Protein AF-A0A183J708-F1 (afdb_monomer_lite)

Foldseek 3Di:
DPPDFPDWAWPLCQLVLLVLLLVLLVVLLVQLCCLQAVVDAHDPVLLVLQPAQQFESLLLNVLSVLSNVLSVVVNVCSVPQADAARDTDTVVVVVVSNVLSNCPNSLSRSNYHRSDDDHPPVVVSVVPDDPLQVVLVVLLVVLSVQLSVQRNLQRVVQADPVRHGDDSDDDQRCDDPSVFAPCQNLLSQLSNLVSSDSSRDPSRDSSVVSSVVSNVVSVVVLVVRVVVQCVVQPPNHPPNYYSHDGPPD

Sequence (249 aa):
LYTLFHFRCIFRWFTHYYILATVVTSICVVLSIECYVFEMPPPGFLREFLVRLRVSEKSALLTLMLLWLHVVRRLFESLFVSVYSDTKMNIMHYSLGLLHYLCLPCAVLVEAPGFVSNLINLDSTLKQLSFLQLLGILLFAISNISQHQSLDVLANMRRNYLGNITNYAHGIPTSGWFEVVSCPHFLFEVLIYLSLWCTIGPLARVWPSVCLFVFVNQCIAAKITHNWYQEKFGDMYPAHRRAIFPYLF

pLDDT: mean 85.7, std 14.95, range [30.12, 98.69]

Organism: NCBI:txid241478

Secondary structure (DSSP, 8-state):
--SS---EEEGGGHHHHHHHHHHHHHHHHHHHHHHHTS-PPPPHHHHTT-----S-HHHHHHHHHHHHHHHHHHHHIIIII----S-EEEHHHHHHHHHHHHHHHHHHHTTSPPS------HHHHHHT--HHHHHHHHHHHHHHHHHHHHHHHHHHTTB-TTS-B---------SGGGGTBS-HHHHHHHHHHHHHHHHH-TT-SSHHHHHHHHHHHHHHHHHHHHHHHHHHHGGGS-TT-BSSSTTT-

Radius of gyration: 20.1 Å; chains: 1; bounding box: 47×48×60 Å

InterPro domains:
  IPR001104 3-oxo-5-alpha-steroid 4-dehydrogenase, C-terminal [PF02544] (132-249)
  IPR039698 Polyprenal reductase [PTHR14624] (12-249)

Structure (mmCIF, N/CA/C/O backbone):
data_AF-A0A183J708-F1
#
_entry.id   AF-A0A183J708-F1
#
loop_
_atom_site.group_PDB
_atom_site.id
_atom_site.type_symbol
_atom_site.label_atom_id
_atom_site.label_alt_id
_atom_site.label_comp_id
_atom_site.label_asym_id
_atom_site.label_entity_id
_atom_site.label_seq_id
_atom_site.pdbx_PDB_ins_code
_atom_site.Cartn_x
_atom_site.Cartn_y
_atom_site.Cartn_z
_atom_site.occupancy
_atom_site.B_iso_or_equiv
_atom_site.auth_seq_id
_atom_site.auth_comp_id
_atom_site.auth_asym_id
_atom_site.auth_atom_id
_atom_site.pdbx_PDB_model_num
ATOM 1 N N . LEU A 1 1 ? -24.315 27.499 3.534 1.00 37.16 1 LEU A N 1
ATOM 2 C CA . LEU A 1 1 ? -23.268 26.522 3.139 1.00 37.16 1 LEU A CA 1
ATOM 3 C C . LEU A 1 1 ? -23.358 25.178 3.895 1.00 37.16 1 LEU A C 1
ATOM 5 O O . LEU A 1 1 ? -22.388 24.437 3.918 1.00 37.16 1 LEU A O 1
ATOM 9 N N . TYR A 1 2 ? -24.525 24.811 4.447 1.00 30.12 2 TYR A N 1
ATOM 10 C CA . TYR A 1 2 ? -24.716 23.618 5.297 1.00 30.12 2 TYR A CA 1
ATOM 11 C C . TYR A 1 2 ? -25.567 22.505 4.648 1.00 30.12 2 TYR A C 1
ATOM 13 O O . TYR A 1 2 ? -26.031 21.597 5.326 1.00 30.12 2 TYR A O 1
ATOM 21 N N . THR A 1 3 ? -25.767 22.542 3.327 1.00 32.88 3 THR A N 1
ATOM 22 C CA . THR A 1 3 ? -26.767 21.697 2.638 1.00 32.88 3 THR A CA 1
ATOM 23 C C . THR A 1 3 ? -26.256 21.001 1.369 1.00 32.88 3 THR A C 1
ATOM 25 O O . THR A 1 3 ? -27.050 20.627 0.517 1.00 32.88 3 THR A O 1
ATOM 28 N N . LEU A 1 4 ? -24.941 20.779 1.234 1.00 31.92 4 LEU A N 1
ATOM 29 C CA . LEU A 1 4 ? -24.355 20.093 0.062 1.00 31.92 4 LEU A CA 1
ATOM 30 C C . LEU A 1 4 ? -23.665 18.746 0.355 1.00 31.92 4 LEU A C 1
ATOM 32 O O . LEU A 1 4 ? -23.235 18.073 -0.573 1.00 31.92 4 LEU A O 1
ATOM 36 N N . PHE A 1 5 ? -23.597 18.291 1.611 1.00 36.03 5 PHE A N 1
ATOM 37 C CA . PHE A 1 5 ? -22.779 17.124 1.994 1.00 36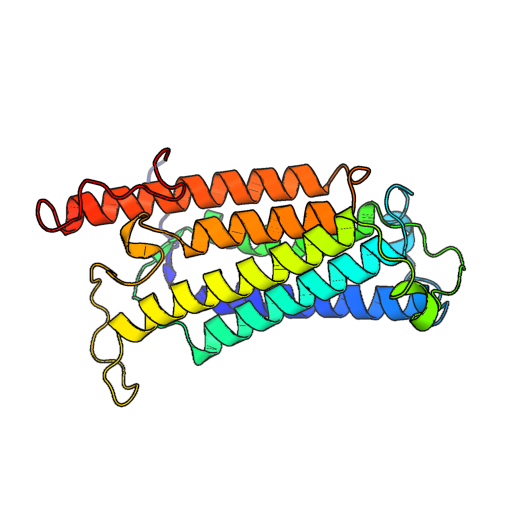.03 5 PHE A CA 1
ATOM 38 C C . PHE A 1 5 ? -23.570 15.957 2.596 1.00 36.03 5 PHE A C 1
ATOM 40 O O . PHE A 1 5 ? -23.116 15.312 3.541 1.00 36.03 5 PHE A O 1
ATOM 47 N N . HIS A 1 6 ? -24.750 15.655 2.049 1.00 33.50 6 HIS A N 1
ATOM 48 C CA . HIS A 1 6 ? -25.562 14.526 2.519 1.00 33.50 6 HIS A CA 1
ATOM 49 C C . HIS A 1 6 ? -25.608 13.316 1.574 1.00 33.50 6 HIS A C 1
ATOM 51 O O . HIS A 1 6 ? -26.496 12.480 1.700 1.00 33.50 6 HIS A O 1
ATOM 57 N N . PHE A 1 7 ? -24.610 13.141 0.701 1.00 39.62 7 PHE A N 1
ATOM 58 C CA . PHE A 1 7 ? -24.396 11.865 0.011 1.00 39.62 7 PHE A CA 1
ATOM 59 C C . PHE A 1 7 ? -23.402 11.011 0.797 1.00 39.62 7 PHE A C 1
ATOM 61 O O . PHE A 1 7 ? -22.190 11.229 0.795 1.00 39.62 7 PHE A O 1
ATOM 68 N N . ARG A 1 8 ? -23.960 10.061 1.545 1.00 38.12 8 ARG A N 1
ATOM 69 C CA . ARG A 1 8 ? -23.235 9.098 2.368 1.00 38.12 8 ARG A CA 1
ATOM 70 C C . ARG A 1 8 ? -23.286 7.728 1.684 1.00 38.12 8 ARG A C 1
ATOM 72 O O . ARG A 1 8 ? -24.367 7.150 1.591 1.00 38.12 8 ARG A O 1
ATOM 79 N N . CYS A 1 9 ? -22.146 7.204 1.240 1.00 41.50 9 CYS A N 1
ATOM 80 C CA . CYS A 1 9 ? -22.055 5.854 0.672 1.00 41.50 9 CYS A CA 1
ATOM 81 C C . CYS A 1 9 ? -21.950 4.811 1.795 1.00 41.50 9 CYS A C 1
ATOM 83 O O . CYS A 1 9 ? -21.320 5.055 2.824 1.00 41.50 9 CYS A O 1
ATOM 85 N N . ILE A 1 10 ? -22.590 3.655 1.616 1.00 44.62 10 ILE A N 1
ATOM 86 C CA . ILE A 1 10 ? -22.573 2.545 2.586 1.00 44.62 10 ILE A CA 1
ATOM 87 C C . ILE A 1 10 ? -21.180 1.883 2.571 1.00 44.62 10 ILE A C 1
ATOM 89 O O . ILE A 1 10 ? -20.528 1.844 1.533 1.00 44.62 10 ILE A O 1
ATOM 93 N N . PHE A 1 11 ? -20.710 1.319 3.686 1.00 50.16 11 PHE A N 1
ATOM 94 C CA . PHE A 1 11 ? -19.399 0.648 3.779 1.00 50.16 11 PHE A CA 1
ATOM 95 C C . PHE A 1 11 ? -19.212 -0.573 2.847 1.00 50.16 11 PHE A C 1
ATOM 97 O O . PHE A 1 11 ? -18.094 -1.036 2.653 1.00 50.16 11 PHE A O 1
ATOM 104 N N . ARG A 1 12 ? -20.278 -1.082 2.209 1.00 53.84 12 ARG A N 1
ATOM 105 C CA . ARG A 1 12 ? -20.247 -2.204 1.241 1.00 53.84 12 ARG A CA 1
ATOM 106 C C . ARG A 1 12 ? -1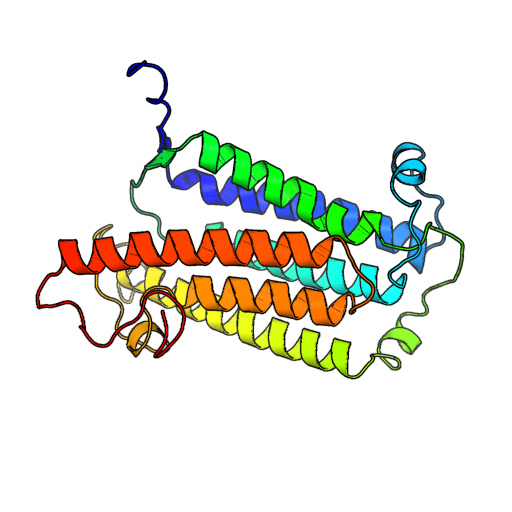9.528 -1.892 -0.085 1.00 53.84 12 ARG A C 1
ATOM 108 O O . ARG A 1 12 ? -19.504 -2.731 -0.974 1.00 53.84 12 ARG A O 1
ATOM 115 N N . TRP A 1 13 ? -18.948 -0.700 -0.223 1.00 61.28 13 TRP A N 1
ATOM 116 C CA . TRP A 1 13 ? -18.314 -0.210 -1.450 1.00 61.28 13 TRP A CA 1
ATOM 117 C C . TRP A 1 13 ? -16.781 -0.331 -1.426 1.00 61.28 13 TRP A C 1
ATOM 119 O O . TRP A 1 13 ? -16.140 -0.028 -2.428 1.00 61.28 13 TRP A O 1
ATOM 129 N N . PHE A 1 14 ? -16.179 -0.818 -0.328 1.00 72.19 14 PHE A N 1
ATOM 130 C CA . PHE A 1 14 ? -14.730 -1.072 -0.276 1.00 72.19 14 PHE A CA 1
ATOM 131 C C . PHE A 1 14 ? -14.274 -2.081 -1.334 1.00 72.19 14 PHE A C 1
ATOM 133 O O . PHE A 1 14 ? -13.210 -1.920 -1.923 1.00 72.19 14 PHE A O 1
ATOM 140 N N . THR A 1 15 ? -15.106 -3.076 -1.637 1.00 85.94 15 THR A N 1
ATOM 141 C CA . THR A 1 15 ? -14.839 -4.056 -2.693 1.00 85.94 15 THR A CA 1
ATOM 142 C C . THR A 1 15 ? -14.662 -3.392 -4.061 1.00 85.94 15 THR A C 1
ATOM 144 O O . THR A 1 15 ? -13.828 -3.839 -4.840 1.00 85.94 15 THR A O 1
ATOM 147 N N . HIS A 1 16 ? -15.363 -2.287 -4.354 1.00 90.25 16 HIS A N 1
ATOM 148 C CA . HIS A 1 16 ? -15.213 -1.585 -5.635 1.00 90.25 16 HIS A CA 1
ATOM 149 C C . HIS A 1 16 ? -13.805 -1.027 -5.832 1.00 90.25 16 HIS A C 1
ATOM 151 O O . HIS A 1 16 ? -13.284 -1.090 -6.943 1.00 90.25 16 HIS A O 1
ATOM 157 N N . TYR A 1 17 ? -13.165 -0.541 -4.763 1.00 91.38 17 TYR A N 1
ATOM 158 C CA . TYR A 1 17 ? -11.768 -0.123 -4.829 1.00 91.38 17 TYR A CA 1
ATOM 159 C C . TYR A 1 17 ? -10.866 -1.251 -5.270 1.00 91.38 17 TYR A C 1
ATOM 161 O O . TYR A 1 17 ? -10.054 -1.071 -6.169 1.00 91.38 17 TYR A O 1
ATOM 169 N N . TYR A 1 18 ? -11.023 -2.414 -4.645 1.00 93.38 18 TYR A N 1
ATOM 170 C CA . TYR A 1 18 ? -10.143 -3.542 -4.890 1.00 93.38 18 TYR A CA 1
ATOM 171 C C . TYR A 1 18 ? -10.436 -4.221 -6.226 1.00 93.38 18 TYR A C 1
ATOM 173 O O . TYR A 1 18 ? -9.499 -4.689 -6.866 1.00 93.38 18 TYR A O 1
ATOM 181 N N . ILE A 1 19 ? -11.687 -4.204 -6.703 1.00 95.19 19 ILE A N 1
ATOM 182 C CA . ILE A 1 19 ? -12.027 -4.607 -8.075 1.00 95.19 19 ILE A CA 1
ATOM 183 C C . ILE A 1 19 ? -11.316 -3.682 -9.064 1.00 95.19 19 ILE A C 1
ATOM 185 O O . ILE A 1 19 ? -10.576 -4.164 -9.919 1.00 95.19 19 ILE A O 1
ATOM 189 N N . LEU A 1 20 ? -11.487 -2.363 -8.919 1.00 95.44 20 LEU A N 1
ATOM 190 C CA . LEU A 1 20 ? -10.860 -1.381 -9.801 1.00 95.44 20 LEU A CA 1
ATOM 191 C C . LEU A 1 20 ? -9.332 -1.512 -9.783 1.00 95.44 20 LEU A C 1
ATOM 193 O O . LEU A 1 20 ? -8.715 -1.636 -10.837 1.00 95.44 20 LEU A O 1
ATOM 197 N N . ALA A 1 21 ? -8.735 -1.551 -8.592 1.00 95.75 21 ALA A N 1
ATOM 198 C CA . ALA A 1 21 ? -7.299 -1.704 -8.395 1.00 95.75 21 ALA A CA 1
ATOM 199 C C . ALA A 1 21 ? -6.768 -2.979 -9.049 1.00 95.75 21 ALA A C 1
ATOM 201 O O . ALA A 1 21 ? -5.753 -2.933 -9.742 1.00 95.75 21 ALA A O 1
ATOM 202 N N . THR A 1 22 ? -7.461 -4.104 -8.859 1.00 96.81 22 THR A N 1
ATOM 203 C CA . THR A 1 22 ? -7.067 -5.388 -9.443 1.00 96.81 22 THR A CA 1
ATOM 204 C C . THR A 1 22 ? -7.132 -5.324 -10.962 1.00 96.81 22 THR A C 1
ATOM 206 O O . THR A 1 22 ? -6.166 -5.711 -11.612 1.00 96.81 22 THR A O 1
ATOM 209 N N . VAL A 1 23 ? -8.211 -4.790 -11.542 1.00 97.19 23 VAL A N 1
ATOM 210 C CA . VAL A 1 23 ? -8.361 -4.675 -13.003 1.00 97.19 23 VAL A CA 1
ATOM 211 C C . VAL A 1 23 ? -7.274 -3.781 -13.600 1.00 97.19 23 VAL A C 1
ATOM 213 O O . VAL A 1 23 ? -6.545 -4.216 -14.489 1.00 97.19 23 VAL A O 1
ATOM 216 N N . VAL A 1 24 ? -7.114 -2.561 -13.083 1.00 95.81 24 VAL A N 1
ATOM 217 C CA . VAL A 1 24 ? -6.153 -1.579 -13.611 1.00 95.81 24 VAL A CA 1
ATOM 218 C C . VAL A 1 24 ? -4.720 -2.086 -13.453 1.00 95.81 24 VAL A C 1
ATOM 220 O O . VAL A 1 24 ? -3.942 -2.041 -14.402 1.00 95.81 24 VAL A O 1
ATOM 223 N N . THR A 1 25 ? -4.377 -2.645 -12.289 1.00 96.12 25 THR A N 1
ATOM 224 C CA . THR A 1 25 ? -3.031 -3.188 -12.059 1.00 96.12 25 THR A CA 1
ATOM 225 C C . THR A 1 25 ? -2.770 -4.423 -12.922 1.00 96.12 25 THR A C 1
ATOM 227 O O . THR A 1 25 ? -1.664 -4.563 -13.431 1.00 96.12 25 THR A O 1
ATOM 230 N N . SER A 1 26 ? -3.773 -5.282 -13.158 1.00 96.56 26 SER A N 1
ATOM 231 C CA . SER A 1 26 ? -3.636 -6.432 -14.071 1.00 96.56 26 SER A CA 1
ATOM 232 C C . SER A 1 26 ? -3.332 -5.979 -15.496 1.00 96.56 26 SER A C 1
ATOM 234 O O . SER A 1 26 ? -2.423 -6.518 -16.119 1.00 96.56 26 SER A O 1
ATOM 236 N N . ILE A 1 27 ? -4.042 -4.959 -15.993 1.00 94.00 27 ILE A N 1
ATOM 237 C CA . ILE A 1 27 ? -3.785 -4.374 -17.317 1.00 94.00 27 ILE A CA 1
ATOM 238 C C . ILE A 1 27 ? -2.343 -3.856 -17.392 1.00 94.00 27 ILE A C 1
ATOM 240 O O . ILE A 1 27 ? -1.620 -4.196 -18.324 1.00 94.00 27 ILE A O 1
ATOM 244 N N . CYS A 1 28 ? -1.892 -3.090 -16.395 1.00 92.50 28 CYS A N 1
ATOM 245 C CA . CYS A 1 28 ? -0.519 -2.582 -16.352 1.00 92.50 28 CYS A CA 1
ATOM 246 C C . CYS A 1 28 ? 0.532 -3.701 -16.304 1.00 92.50 28 CYS A C 1
ATOM 248 O O . CYS A 1 28 ? 1.532 -3.608 -17.008 1.00 92.50 28 CYS A O 1
ATOM 250 N N . VAL A 1 29 ? 0.304 -4.762 -15.523 1.00 93.56 29 VAL A N 1
ATOM 251 C CA . VAL A 1 29 ? 1.199 -5.929 -15.463 1.00 93.56 29 VAL A CA 1
ATOM 252 C C . VAL A 1 29 ? 1.281 -6.631 -16.816 1.00 93.56 29 VAL A C 1
ATOM 254 O O . VAL A 1 29 ? 2.386 -6.887 -17.286 1.00 93.56 29 VAL A O 1
ATOM 257 N N . VAL A 1 30 ? 0.141 -6.911 -17.458 1.00 92.56 30 VAL A N 1
ATOM 258 C CA . VAL A 1 30 ? 0.101 -7.567 -18.776 1.00 92.56 30 VAL A CA 1
ATOM 259 C C . VAL A 1 30 ? 0.861 -6.736 -19.805 1.00 92.56 30 VAL A C 1
ATOM 261 O O . VAL A 1 30 ? 1.755 -7.261 -20.459 1.00 92.56 30 VAL A O 1
ATOM 264 N N . LEU A 1 31 ? 0.598 -5.429 -19.870 1.00 89.00 31 LEU A N 1
ATOM 265 C CA . LEU A 1 31 ? 1.301 -4.522 -20.779 1.00 89.00 31 LEU A CA 1
ATOM 266 C C . LEU A 1 31 ? 2.811 -4.476 -20.505 1.00 89.00 31 LEU A C 1
ATOM 268 O O . LEU A 1 31 ? 3.611 -4.486 -21.439 1.00 89.00 31 LEU A O 1
ATOM 272 N N . SER A 1 32 ? 3.227 -4.449 -19.235 1.00 87.81 32 SER A N 1
ATOM 273 C CA . SER A 1 32 ? 4.647 -4.499 -18.876 1.00 87.81 32 SER A CA 1
ATOM 274 C C . SER A 1 32 ? 5.302 -5.821 -19.269 1.00 87.81 32 SER A C 1
ATOM 276 O O . SER A 1 32 ? 6.446 -5.809 -19.709 1.00 87.81 32 SER A O 1
ATOM 278 N N . ILE A 1 33 ? 4.604 -6.951 -19.146 1.00 88.12 33 ILE A N 1
ATOM 279 C CA . ILE A 1 33 ? 5.112 -8.253 -19.597 1.00 88.12 33 ILE A CA 1
ATOM 280 C C . ILE A 1 33 ? 5.228 -8.272 -21.126 1.00 88.12 33 ILE A C 1
ATOM 282 O O . ILE A 1 33 ? 6.284 -8.620 -21.648 1.00 88.12 33 ILE A O 1
ATOM 286 N N . GLU A 1 34 ? 4.185 -7.853 -21.844 1.00 86.75 34 GLU A N 1
ATOM 287 C CA . GLU A 1 34 ? 4.191 -7.763 -23.310 1.00 86.75 34 GLU A CA 1
ATOM 288 C C . GLU A 1 34 ? 5.373 -6.942 -23.822 1.00 86.75 34 GLU A C 1
ATOM 290 O O . GLU A 1 34 ? 6.080 -7.368 -24.733 1.00 86.75 34 GLU A O 1
ATOM 295 N N . CYS A 1 35 ? 5.649 -5.803 -23.198 1.00 81.81 35 CYS A N 1
ATOM 296 C CA . CYS A 1 35 ? 6.697 -4.925 -23.689 1.00 81.81 35 CYS A CA 1
ATOM 297 C C . CYS A 1 35 ? 8.106 -5.299 -23.192 1.00 81.81 35 CYS A C 1
ATOM 299 O O . CYS A 1 35 ? 9.063 -5.189 -23.954 1.00 81.81 35 CYS A O 1
ATOM 301 N N . TYR A 1 36 ? 8.270 -5.723 -21.932 1.00 82.06 36 TYR A N 1
ATOM 302 C CA . TYR A 1 36 ? 9.597 -6.007 -21.358 1.00 82.06 36 TYR A CA 1
ATOM 303 C C . TYR A 1 36 ? 10.069 -7.455 -21.552 1.00 82.06 36 TYR A C 1
ATOM 305 O O . TYR A 1 36 ? 11.271 -7.720 -21.493 1.00 82.06 36 TYR A O 1
ATOM 313 N N . VAL A 1 37 ? 9.140 -8.394 -21.749 1.00 83.00 37 VAL A N 1
ATOM 314 C CA . VAL A 1 37 ? 9.443 -9.826 -21.923 1.00 83.00 37 VAL A CA 1
ATOM 315 C C . VAL A 1 37 ? 9.229 -10.264 -23.369 1.00 83.00 37 VAL A C 1
ATOM 317 O O . VAL A 1 37 ? 10.060 -10.996 -23.894 1.00 83.00 37 VAL A O 1
ATOM 320 N N . PHE A 1 38 ? 8.151 -9.811 -24.019 1.00 82.25 38 PHE A N 1
ATOM 321 C CA . PHE A 1 38 ? 7.814 -10.205 -25.396 1.00 82.25 38 PHE A CA 1
ATOM 322 C C . PHE A 1 38 ? 8.195 -9.167 -26.467 1.00 82.25 38 PHE A C 1
ATOM 324 O O . PHE A 1 38 ? 7.913 -9.390 -27.640 1.00 82.25 38 PHE A O 1
ATOM 331 N N . GLU A 1 39 ? 8.834 -8.054 -26.085 1.00 78.56 39 GLU A N 1
ATOM 332 C CA . GLU A 1 39 ? 9.292 -6.978 -26.989 1.00 78.56 39 GLU A CA 1
ATOM 333 C C . GLU A 1 39 ? 8.187 -6.368 -27.870 1.00 78.56 39 GLU A C 1
ATOM 335 O O . GLU A 1 39 ? 8.445 -5.809 -28.940 1.00 78.56 39 GLU A O 1
ATOM 340 N N . MET A 1 40 ? 6.935 -6.437 -27.415 1.00 79.31 40 MET A N 1
ATOM 341 C CA . MET A 1 40 ? 5.820 -5.825 -28.125 1.00 79.31 40 MET A CA 1
ATOM 342 C C . MET A 1 40 ? 5.892 -4.297 -28.007 1.00 79.31 40 MET A C 1
ATOM 344 O O . MET A 1 40 ? 6.192 -3.766 -26.933 1.00 79.31 40 MET A O 1
ATOM 348 N N . PRO A 1 41 ? 5.602 -3.551 -29.088 1.00 75.38 41 PRO A N 1
ATOM 349 C CA . PRO A 1 41 ? 5.555 -2.104 -29.010 1.00 75.38 41 PRO A CA 1
ATOM 350 C C . PRO A 1 41 ? 4.386 -1.670 -28.115 1.00 75.38 41 PRO A C 1
ATOM 352 O O . PRO A 1 41 ? 3.286 -2.218 -28.227 1.00 75.38 41 PRO A O 1
ATOM 355 N N . PRO A 1 42 ? 4.571 -0.644 -27.271 1.00 75.12 42 PRO A N 1
ATOM 356 C CA . PRO A 1 42 ? 3.483 -0.142 -26.455 1.00 75.12 42 PRO A CA 1
ATOM 357 C C . PRO A 1 42 ? 2.359 0.454 -27.299 1.00 75.12 42 PRO A C 1
ATOM 359 O O . PRO A 1 42 ? 2.629 1.096 -28.322 1.00 75.12 42 PRO A O 1
ATOM 362 N N . PRO A 1 43 ? 1.109 0.374 -26.815 1.00 79.44 43 PRO A N 1
ATOM 363 C CA . PRO A 1 43 ? 0.022 1.202 -27.311 1.00 79.44 43 PRO A CA 1
ATOM 364 C C . PRO A 1 43 ? 0.435 2.678 -27.407 1.00 79.44 43 PRO A C 1
ATOM 366 O O . PRO A 1 43 ? 1.046 3.220 -26.484 1.00 79.44 43 PRO A O 1
ATOM 369 N N . GLY A 1 44 ? 0.071 3.348 -28.506 1.00 74.12 44 GLY A N 1
ATOM 370 C CA . GLY A 1 44 ? 0.519 4.718 -28.796 1.00 74.12 44 GLY A CA 1
ATOM 371 C C . GLY A 1 44 ? 0.241 5.719 -27.670 1.00 74.12 44 GLY A C 1
ATOM 372 O O . GLY A 1 44 ? 1.093 6.552 -27.376 1.00 74.12 44 GLY A O 1
ATOM 373 N N . PHE A 1 45 ? -0.887 5.569 -26.967 1.00 73.00 45 PHE A N 1
ATOM 374 C CA . PHE A 1 45 ? -1.245 6.424 -25.833 1.00 73.00 45 PHE A CA 1
ATOM 375 C C . PHE A 1 45 ? -0.286 6.298 -24.639 1.00 73.00 45 PHE A C 1
ATOM 377 O O . PHE A 1 45 ? -0.154 7.247 -23.880 1.00 73.00 45 PHE A O 1
ATOM 384 N N . LEU A 1 46 ? 0.401 5.161 -24.461 1.00 68.31 46 LEU A N 1
ATOM 385 C CA . LEU A 1 46 ? 1.349 4.945 -23.358 1.00 68.31 46 LEU A CA 1
ATOM 386 C C . LEU A 1 46 ? 2.733 5.507 -23.652 1.00 68.31 46 LEU A C 1
ATOM 388 O O . LEU A 1 46 ? 3.466 5.831 -22.720 1.00 68.31 46 LEU A O 1
ATOM 392 N N . ARG A 1 47 ? 3.093 5.661 -24.930 1.00 67.00 47 ARG A N 1
ATOM 393 C CA . ARG A 1 47 ? 4.408 6.177 -25.330 1.00 67.00 47 ARG A CA 1
ATOM 394 C C . ARG A 1 47 ? 4.659 7.587 -24.776 1.00 67.00 47 ARG A C 1
ATOM 396 O O . ARG A 1 47 ? 5.792 7.902 -24.430 1.00 67.00 47 ARG A O 1
ATOM 403 N N . GLU A 1 48 ? 3.610 8.394 -24.627 1.00 64.81 48 GLU A N 1
ATOM 404 C CA . GLU A 1 48 ? 3.686 9.746 -24.054 1.00 64.81 48 GLU A CA 1
ATOM 405 C C . GLU A 1 48 ? 3.862 9.764 -22.527 1.00 64.81 48 GLU A C 1
ATOM 407 O O . GLU A 1 48 ? 4.392 10.730 -21.980 1.00 64.81 48 GLU A O 1
ATOM 412 N N . PHE A 1 49 ? 3.472 8.697 -21.821 1.00 62.28 49 PHE A N 1
ATOM 413 C CA . PHE A 1 49 ? 3.621 8.604 -20.363 1.00 62.28 49 PHE A CA 1
ATOM 414 C C . PHE A 1 49 ? 5.008 8.105 -19.928 1.00 62.28 49 PHE A C 1
ATOM 416 O O . PHE A 1 49 ? 5.405 8.320 -18.784 1.00 62.28 49 PHE A O 1
ATOM 423 N N . LEU A 1 50 ? 5.772 7.480 -20.827 1.00 63.28 50 LEU A N 1
ATOM 424 C CA . LEU A 1 50 ? 7.001 6.733 -20.514 1.00 63.28 50 LEU A CA 1
ATOM 425 C C . LEU A 1 50 ? 8.277 7.508 -20.847 1.00 63.28 50 LEU A C 1
ATOM 427 O O . LEU A 1 50 ? 9.206 7.011 -21.483 1.00 63.28 50 LEU A O 1
ATOM 431 N N . VAL A 1 51 ? 8.301 8.773 -20.445 1.00 58.50 51 VAL A N 1
ATOM 432 C CA . VAL A 1 51 ? 9.332 9.729 -20.874 1.00 58.50 51 VAL A CA 1
ATOM 433 C C . VAL A 1 51 ? 10.514 9.778 -19.896 1.00 58.50 51 VAL A C 1
ATOM 435 O O . VAL A 1 51 ? 11.562 10.342 -20.210 1.00 58.50 51 VAL A O 1
ATOM 438 N N . ARG A 1 52 ? 10.391 9.197 -18.693 1.00 66.31 52 ARG A N 1
ATOM 439 C CA . ARG A 1 52 ? 11.375 9.380 -17.613 1.00 66.31 52 ARG A CA 1
ATOM 440 C C . ARG A 1 52 ? 12.076 8.075 -17.250 1.00 66.31 52 ARG A C 1
ATOM 442 O O . ARG A 1 52 ? 11.576 7.300 -16.453 1.00 66.31 52 ARG A O 1
ATOM 449 N N . LEU A 1 53 ? 13.296 7.906 -17.755 1.00 71.38 53 LEU A N 1
ATOM 450 C CA . LEU A 1 53 ? 14.190 6.796 -17.411 1.00 71.38 53 LEU A CA 1
ATOM 451 C C . LEU A 1 53 ? 14.783 6.996 -16.000 1.00 71.38 53 LEU A C 1
ATOM 453 O O . LEU A 1 53 ? 15.857 7.585 -15.855 1.00 71.38 53 LEU A O 1
ATOM 457 N N . ARG A 1 54 ? 14.080 6.582 -14.939 1.00 81.06 54 ARG A N 1
ATOM 458 C CA . ARG A 1 54 ? 14.596 6.681 -13.551 1.00 81.06 54 ARG A CA 1
ATOM 459 C C . ARG A 1 54 ? 14.700 5.339 -12.848 1.00 81.06 54 ARG A C 1
ATOM 461 O O . ARG A 1 54 ? 15.590 5.152 -12.022 1.00 81.06 54 ARG A O 1
ATOM 468 N N . VAL A 1 55 ? 13.788 4.435 -13.163 1.00 85.69 55 VAL A N 1
ATOM 469 C CA . VAL A 1 55 ? 13.700 3.085 -12.607 1.00 85.69 55 VAL A CA 1
ATOM 470 C C . VAL A 1 55 ? 14.110 2.098 -13.699 1.00 85.69 55 VAL A C 1
ATOM 472 O O . VAL A 1 55 ? 13.955 2.404 -14.873 1.00 85.69 55 VAL A O 1
ATOM 475 N N . SER A 1 56 ? 14.660 0.934 -13.347 1.00 87.50 56 SER A N 1
ATOM 476 C CA . SER A 1 56 ? 14.939 -0.127 -14.327 1.00 87.50 56 SER A CA 1
ATOM 477 C C . SER A 1 56 ? 13.672 -0.911 -14.683 1.00 87.50 56 SER A C 1
ATOM 479 O O . SER A 1 56 ? 12.744 -1.007 -13.875 1.00 87.50 56 SER A O 1
ATOM 481 N N . GLU A 1 57 ? 13.643 -1.535 -15.860 1.00 84.88 57 GLU A N 1
ATOM 482 C CA . GLU A 1 57 ? 12.516 -2.352 -16.333 1.00 84.88 57 GLU A CA 1
ATOM 483 C C . GLU A 1 57 ? 12.220 -3.487 -15.338 1.00 84.88 57 GLU A C 1
ATOM 485 O O . GLU A 1 57 ? 11.073 -3.728 -14.962 1.00 84.88 57 GLU A O 1
ATOM 490 N N . LYS A 1 58 ? 13.284 -4.128 -14.829 1.00 87.31 58 LYS A N 1
ATOM 491 C CA . LYS A 1 58 ? 13.217 -5.201 -13.824 1.00 87.31 58 LYS A CA 1
ATOM 492 C C . LYS A 1 58 ? 12.583 -4.725 -12.514 1.00 87.31 58 LYS A C 1
ATOM 494 O O . LYS A 1 58 ? 11.713 -5.408 -11.978 1.00 87.31 58 LYS A O 1
ATOM 499 N N . SER A 1 59 ? 13.000 -3.565 -11.999 1.00 90.81 59 SER A N 1
ATOM 500 C CA . SER A 1 59 ? 12.448 -3.005 -10.758 1.00 90.81 59 SER A CA 1
ATOM 501 C C . SER A 1 59 ? 10.990 -2.585 -10.922 1.00 90.81 59 SER A C 1
ATOM 503 O O . SER A 1 59 ? 10.184 -2.829 -10.022 1.00 90.81 59 SER A O 1
ATOM 505 N N . ALA A 1 60 ? 10.637 -1.989 -12.065 1.00 91.31 60 ALA A N 1
ATOM 506 C CA . ALA A 1 60 ? 9.266 -1.594 -12.373 1.00 91.31 60 ALA A CA 1
ATOM 507 C C . ALA A 1 60 ? 8.343 -2.819 -12.462 1.00 91.31 60 ALA A C 1
ATOM 509 O O . ALA A 1 60 ? 7.325 -2.865 -11.768 1.00 91.31 60 ALA A O 1
ATOM 510 N N . LEU A 1 61 ? 8.734 -3.844 -13.231 1.00 91.62 61 LEU A N 1
ATOM 511 C CA . LEU A 1 61 ? 7.966 -5.083 -13.369 1.00 91.62 61 LEU A CA 1
ATOM 512 C C . LEU A 1 61 ? 7.807 -5.805 -12.024 1.00 91.62 61 LEU A C 1
ATOM 514 O O . LEU A 1 61 ? 6.694 -6.172 -11.657 1.00 91.62 61 LEU A O 1
ATOM 518 N N . LEU A 1 62 ? 8.888 -5.959 -11.254 1.00 93.12 62 LEU A N 1
ATOM 519 C CA . LEU A 1 62 ? 8.834 -6.582 -9.928 1.00 93.12 62 LEU A CA 1
ATOM 520 C C . LEU A 1 62 ? 7.894 -5.822 -8.981 1.00 93.12 62 LEU A C 1
ATOM 522 O O . LEU A 1 62 ? 7.068 -6.436 -8.309 1.00 93.12 62 LEU A O 1
ATOM 526 N N . THR A 1 63 ? 7.979 -4.490 -8.953 1.00 95.38 63 THR A N 1
ATOM 527 C CA . THR A 1 63 ? 7.111 -3.651 -8.111 1.00 95.38 63 THR A CA 1
ATOM 528 C C . THR A 1 63 ? 5.645 -3.770 -8.531 1.00 95.38 63 THR A C 1
ATOM 530 O O . THR A 1 63 ? 4.784 -3.904 -7.664 1.00 95.38 63 THR A O 1
ATOM 533 N N . LEU A 1 64 ? 5.348 -3.785 -9.837 1.00 95.38 64 LEU A N 1
ATOM 534 C CA . LEU A 1 64 ? 3.990 -3.997 -10.351 1.00 95.38 64 LEU A CA 1
ATOM 535 C C . LEU A 1 64 ? 3.442 -5.380 -9.990 1.00 95.38 64 LEU A C 1
ATOM 537 O O . LEU A 1 64 ? 2.284 -5.480 -9.595 1.00 95.38 64 LEU A O 1
ATOM 541 N N . MET A 1 65 ? 4.265 -6.428 -10.061 1.00 96.19 65 MET A N 1
ATOM 542 C CA . MET A 1 65 ? 3.872 -7.781 -9.654 1.00 96.19 65 MET A CA 1
ATOM 543 C C . MET A 1 65 ? 3.558 -7.855 -8.154 1.00 96.19 65 MET A C 1
ATOM 545 O O . MET A 1 65 ? 2.535 -8.420 -7.768 1.00 96.19 65 MET A O 1
ATOM 549 N N . LEU A 1 66 ? 4.391 -7.251 -7.298 1.00 97.94 66 LEU A N 1
ATOM 550 C CA . LEU A 1 66 ? 4.115 -7.174 -5.859 1.00 97.94 66 LEU A CA 1
ATOM 551 C C . LEU A 1 66 ? 2.854 -6.346 -5.575 1.00 97.94 66 LEU A C 1
ATOM 553 O O . LEU A 1 66 ? 2.003 -6.769 -4.793 1.00 97.94 66 LEU A O 1
ATOM 557 N N . LEU A 1 67 ? 2.685 -5.202 -6.241 1.00 97.81 67 LEU A N 1
ATOM 558 C CA . LEU A 1 67 ? 1.478 -4.384 -6.123 1.00 97.81 67 LEU A CA 1
ATOM 559 C C . LEU A 1 67 ? 0.229 -5.172 -6.539 1.00 97.81 67 LEU A C 1
ATOM 561 O O . LEU A 1 67 ? -0.776 -5.132 -5.831 1.00 97.81 67 LEU A O 1
ATOM 565 N N . TRP A 1 68 ? 0.306 -5.929 -7.635 1.00 98.06 68 TRP A N 1
ATOM 566 C CA . TRP A 1 68 ? -0.769 -6.798 -8.107 1.00 98.06 68 TRP A CA 1
ATOM 567 C C . TRP A 1 68 ? -1.140 -7.862 -7.069 1.00 98.06 68 TRP A C 1
ATOM 569 O O . TRP A 1 68 ? -2.310 -7.986 -6.707 1.00 98.06 68 TRP A O 1
ATOM 579 N N . LEU A 1 69 ? -0.150 -8.563 -6.507 1.00 98.25 69 LEU A N 1
ATOM 580 C CA . LEU A 1 69 ? -0.371 -9.536 -5.432 1.00 98.25 69 LEU A CA 1
ATOM 581 C C . LEU A 1 69 ? -1.038 -8.897 -4.208 1.00 98.25 69 LEU A C 1
ATOM 583 O O . LEU A 1 69 ? -1.969 -9.470 -3.636 1.00 98.25 69 LEU A O 1
ATOM 587 N N . HIS A 1 70 ? -0.598 -7.697 -3.822 1.00 98.06 70 HIS A N 1
ATOM 588 C CA . HIS A 1 70 ? -1.209 -6.958 -2.724 1.00 98.06 70 HIS A CA 1
ATOM 589 C C . HIS A 1 70 ? -2.687 -6.651 -3.004 1.00 98.06 70 HIS A C 1
ATOM 591 O O . HIS A 1 70 ? -3.536 -6.975 -2.170 1.00 98.06 70 HIS A O 1
ATOM 597 N N . VAL A 1 71 ? -3.024 -6.073 -4.164 1.00 97.50 71 VAL A N 1
ATOM 598 C CA . VAL A 1 71 ? -4.415 -5.683 -4.466 1.00 97.50 71 VAL A CA 1
ATOM 599 C C . VAL A 1 71 ? -5.335 -6.889 -4.666 1.00 97.50 71 VAL A C 1
ATOM 601 O O . VAL A 1 71 ? -6.478 -6.841 -4.211 1.00 97.50 71 VAL A O 1
ATOM 604 N N . VAL A 1 72 ? -4.838 -7.993 -5.238 1.00 97.56 72 VAL A N 1
ATOM 605 C CA . VAL A 1 72 ? -5.587 -9.257 -5.356 1.00 97.56 72 VAL A CA 1
ATOM 606 C C . VAL A 1 72 ? -5.893 -9.834 -3.974 1.00 97.56 72 VAL A C 1
ATOM 608 O O . VAL A 1 72 ? -7.037 -10.208 -3.705 1.00 97.56 72 VAL A O 1
ATOM 611 N N . ARG A 1 73 ? -4.914 -9.852 -3.058 1.00 97.00 73 ARG A N 1
ATOM 612 C CA . ARG A 1 73 ? -5.150 -10.272 -1.667 1.00 97.00 73 ARG A CA 1
ATOM 613 C C . ARG A 1 73 ? -6.183 -9.371 -0.990 1.00 97.00 73 ARG A C 1
ATOM 615 O O . ARG A 1 73 ? -7.106 -9.883 -0.363 1.00 97.00 73 ARG A O 1
ATOM 622 N N . ARG A 1 74 ? -6.075 -8.045 -1.135 1.00 95.50 74 ARG A N 1
ATOM 623 C CA . ARG A 1 74 ? -7.056 -7.104 -0.563 1.00 95.50 74 ARG A CA 1
ATOM 624 C C . ARG A 1 74 ? -8.460 -7.325 -1.136 1.00 95.50 74 ARG A C 1
ATOM 626 O O . ARG A 1 74 ? -9.434 -7.255 -0.387 1.00 95.50 74 ARG A O 1
ATOM 633 N N . LEU A 1 75 ? -8.577 -7.645 -2.429 1.00 95.56 75 LEU A N 1
ATOM 634 C CA . LEU A 1 75 ? -9.849 -8.015 -3.051 1.00 95.56 75 LEU A CA 1
ATOM 635 C C . LEU A 1 75 ? -10.419 -9.287 -2.418 1.00 95.56 75 LEU A C 1
ATOM 637 O O . LEU A 1 75 ? -11.567 -9.271 -1.971 1.00 95.56 75 LEU A O 1
ATOM 641 N N . PHE A 1 76 ? -9.612 -10.344 -2.309 1.00 95.69 76 PHE A N 1
ATOM 642 C CA . PHE A 1 76 ? -9.997 -11.588 -1.640 1.00 95.69 76 PHE A CA 1
ATOM 643 C C . PHE A 1 76 ? -10.481 -11.334 -0.203 1.00 95.69 76 PHE A C 1
ATOM 645 O O . PHE A 1 76 ? -11.583 -11.739 0.170 1.00 95.69 76 PHE A O 1
ATOM 652 N N . GLU A 1 77 ? -9.714 -10.588 0.589 1.00 93.94 77 GLU A N 1
ATOM 653 C CA . GLU A 1 77 ? -10.081 -10.234 1.963 1.00 93.94 77 GLU A CA 1
ATOM 654 C C . GLU A 1 77 ? -11.382 -9.430 2.028 1.00 93.94 77 GLU A C 1
ATOM 656 O O . GLU A 1 77 ? -12.172 -9.612 2.952 1.00 93.94 77 GLU A O 1
ATOM 661 N N . SER A 1 78 ? -11.633 -8.544 1.063 1.00 92.31 78 SER A N 1
ATOM 662 C CA . SER A 1 78 ? -12.871 -7.757 1.020 1.00 92.31 78 SER A CA 1
ATOM 663 C C . SER A 1 78 ? -14.106 -8.588 0.666 1.00 92.31 78 SER A C 1
ATOM 665 O O . SER A 1 78 ? -15.208 -8.235 1.080 1.00 92.31 78 SER A O 1
ATOM 667 N N . LEU A 1 79 ? -13.928 -9.677 -0.089 1.00 90.75 79 LEU A N 1
ATOM 668 C CA . LEU A 1 79 ? -15.009 -10.558 -0.533 1.00 90.75 79 LEU A CA 1
ATOM 669 C C . LEU A 1 79 ? -15.332 -11.651 0.491 1.00 90.75 79 LEU A C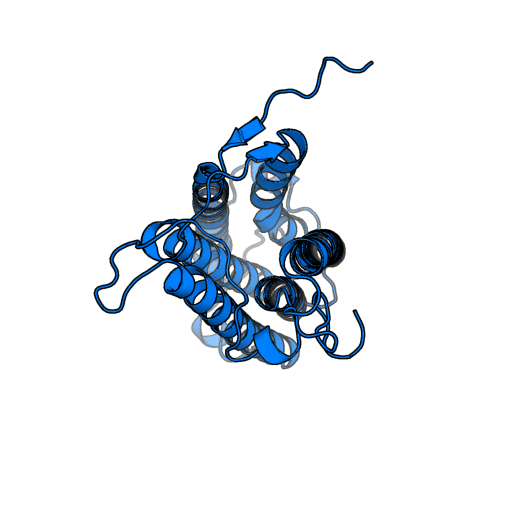 1
ATOM 671 O O . LEU A 1 79 ? -16.503 -11.960 0.695 1.00 90.75 79 LEU A O 1
ATOM 675 N N . PHE A 1 80 ? -14.311 -12.237 1.125 1.00 90.19 80 PHE A N 1
ATOM 676 C CA . PHE A 1 80 ? -14.473 -13.484 1.887 1.00 90.19 80 PHE A CA 1
ATOM 677 C C . PHE A 1 80 ? -14.154 -13.359 3.382 1.00 90.19 80 PHE A C 1
ATOM 679 O O . PHE A 1 80 ? -14.700 -14.100 4.207 1.00 90.19 80 PHE A O 1
ATOM 686 N N . VAL A 1 81 ? -13.291 -12.417 3.762 1.00 90.00 81 VAL A N 1
ATOM 687 C CA . VAL A 1 81 ? -12.827 -12.274 5.152 1.00 90.00 81 VAL A CA 1
ATOM 688 C C . VAL A 1 81 ? -13.598 -11.175 5.873 1.00 90.00 81 VAL A C 1
ATOM 690 O O . VAL A 1 81 ? -14.162 -11.391 6.942 1.00 90.00 81 VAL A O 1
ATOM 693 N N . SER A 1 82 ? -13.645 -9.989 5.281 1.00 87.50 82 SER A N 1
ATOM 694 C CA . SER A 1 82 ? -14.089 -8.774 5.951 1.00 87.50 82 SER A CA 1
ATOM 695 C C . SER A 1 82 ? -15.585 -8.812 6.250 1.00 87.50 82 SER A C 1
ATOM 697 O O . SER A 1 82 ? -16.413 -8.994 5.362 1.00 87.50 82 SER A O 1
ATOM 699 N N . VAL A 1 83 ? -15.944 -8.573 7.510 1.00 84.88 83 VAL A N 1
ATOM 700 C CA . VAL A 1 83 ? -17.333 -8.350 7.925 1.00 84.88 83 VAL A CA 1
ATOM 701 C C . VAL A 1 83 ? -17.478 -6.865 8.211 1.00 84.88 83 VAL A C 1
ATOM 703 O O . VAL A 1 83 ? -16.895 -6.372 9.172 1.00 84.88 83 VAL A O 1
ATOM 706 N N . TYR A 1 84 ? -18.226 -6.136 7.384 1.00 79.69 84 TYR A N 1
ATOM 707 C CA . TYR A 1 84 ? -18.389 -4.684 7.506 1.00 79.69 84 TYR A CA 1
ATOM 708 C C . TYR A 1 84 ? -19.624 -4.309 8.338 1.00 79.69 84 TYR A C 1
ATOM 710 O O . TYR A 1 84 ? -20.615 -5.030 8.343 1.00 79.69 84 TYR A O 1
ATOM 718 N N . SER A 1 85 ? -19.561 -3.179 9.047 1.00 73.69 85 SER A N 1
ATOM 719 C CA . SER A 1 85 ? -20.713 -2.592 9.749 1.00 73.69 85 SER A CA 1
ATOM 720 C C . SER A 1 85 ? -21.406 -1.556 8.859 1.00 73.69 85 SER A C 1
ATOM 722 O O . SER A 1 85 ? -20.820 -1.098 7.878 1.00 73.69 85 SER A O 1
ATOM 724 N N . ASP A 1 86 ? -22.610 -1.112 9.234 1.00 67.88 86 ASP A N 1
ATOM 725 C CA . ASP A 1 86 ? -23.403 -0.098 8.507 1.00 67.88 86 ASP A CA 1
ATOM 726 C C . ASP A 1 86 ? -22.849 1.342 8.595 1.00 67.88 86 ASP A C 1
ATOM 728 O O . ASP A 1 86 ? -23.573 2.342 8.524 1.00 67.88 86 ASP A O 1
ATOM 732 N N . THR A 1 87 ? -21.532 1.478 8.732 1.00 68.81 87 THR A N 1
ATOM 733 C CA . THR A 1 87 ? -20.849 2.767 8.752 1.00 68.81 87 THR A CA 1
ATOM 734 C C . THR A 1 87 ? -20.932 3.419 7.371 1.00 68.81 87 THR A C 1
ATOM 736 O O . THR A 1 87 ? -20.845 2.770 6.330 1.00 68.81 87 THR A O 1
ATOM 739 N N . LYS A 1 88 ? -21.111 4.737 7.339 1.00 73.06 88 LYS A N 1
ATOM 740 C CA . LYS A 1 88 ? -21.216 5.500 6.095 1.00 73.06 88 LYS A CA 1
ATOM 741 C C . LYS A 1 88 ? -19.943 6.302 5.848 1.00 73.06 88 LYS A C 1
ATOM 743 O O . LYS A 1 88 ? -19.461 6.959 6.767 1.00 73.06 88 LYS A O 1
ATOM 748 N N . MET A 1 89 ? -19.444 6.294 4.614 1.00 73.62 89 MET A N 1
ATOM 749 C CA . MET A 1 89 ? -18.271 7.069 4.201 1.00 73.62 89 MET A CA 1
ATOM 750 C C . MET A 1 89 ? -18.676 8.294 3.375 1.00 73.62 89 MET A C 1
ATOM 752 O O . MET A 1 89 ? -19.662 8.275 2.634 1.00 73.62 89 MET A O 1
ATOM 756 N N . ASN A 1 90 ? -17.915 9.378 3.525 1.00 83.25 90 ASN A N 1
ATOM 757 C CA . ASN A 1 90 ? -18.096 10.606 2.757 1.00 83.25 90 ASN A CA 1
ATOM 758 C C . ASN A 1 90 ? -17.737 10.374 1.277 1.00 83.25 90 ASN A C 1
ATOM 760 O O . ASN A 1 90 ? -16.717 9.751 0.986 1.00 83.25 90 ASN A O 1
ATOM 764 N N . ILE A 1 91 ? -18.532 10.913 0.348 1.00 83.00 91 ILE A N 1
ATOM 765 C CA . ILE A 1 91 ? -18.310 10.736 -1.093 1.00 83.00 91 ILE A CA 1
ATOM 766 C C . ILE A 1 91 ? -16.974 11.302 -1.599 1.00 83.00 91 ILE A C 1
ATOM 768 O O . ILE A 1 91 ? -16.375 10.723 -2.496 1.00 83.00 91 ILE A O 1
ATOM 772 N N . MET A 1 92 ? -16.451 12.373 -0.998 1.00 83.38 92 MET A N 1
ATOM 773 C CA . MET A 1 92 ? -15.137 12.920 -1.360 1.00 83.38 92 MET A CA 1
ATOM 774 C C . MET A 1 92 ? -14.013 11.956 -0.990 1.00 83.38 92 MET A C 1
ATOM 776 O O . MET A 1 92 ? -13.109 11.720 -1.786 1.00 83.38 92 MET A O 1
ATOM 780 N N . HIS A 1 93 ? -14.098 11.353 0.200 1.00 84.44 93 HIS A N 1
ATOM 781 C CA . HIS A 1 93 ? -13.174 10.285 0.592 1.00 84.44 93 HIS A CA 1
ATOM 782 C C . HIS A 1 93 ? -13.363 9.072 -0.317 1.00 84.44 93 HIS A C 1
ATOM 784 O O . HIS A 1 93 ? -12.388 8.412 -0.673 1.00 84.44 93 HIS A O 1
ATOM 790 N N . TYR A 1 94 ? -14.608 8.825 -0.746 1.00 86.75 94 TYR A N 1
ATOM 791 C CA . TYR A 1 94 ? -14.889 7.744 -1.666 1.00 86.75 94 TYR A CA 1
ATOM 792 C C . TYR A 1 94 ? -14.164 7.909 -3.004 1.00 86.75 94 TYR A C 1
ATOM 794 O O . TYR A 1 94 ? -13.411 7.022 -3.409 1.00 86.75 94 TYR A O 1
ATOM 802 N N . SER A 1 95 ? -14.331 9.067 -3.636 1.00 89.00 95 SER A N 1
ATOM 803 C CA . SER A 1 95 ? -13.686 9.422 -4.901 1.00 89.00 95 SER A CA 1
ATOM 804 C C . SER A 1 95 ? -12.163 9.47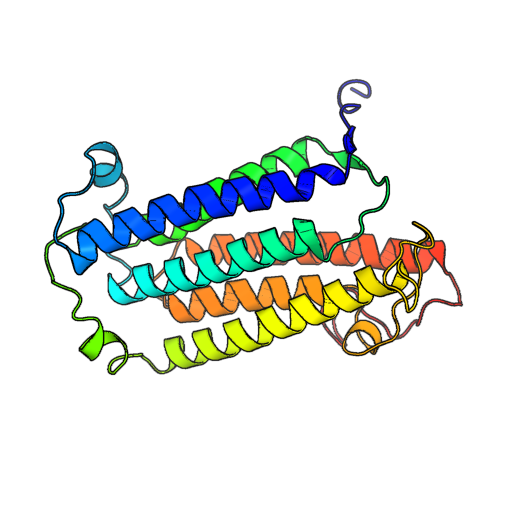1 -4.794 1.00 89.00 95 SER A C 1
ATOM 806 O O . SER A 1 95 ? -11.479 9.002 -5.700 1.00 89.00 95 SER A O 1
ATOM 808 N N . LEU A 1 96 ? -11.622 9.979 -3.681 1.00 90.94 96 LEU A N 1
ATOM 809 C CA . LEU A 1 96 ? -10.177 9.998 -3.439 1.00 90.94 96 LEU A CA 1
ATOM 810 C C . LEU A 1 96 ? -9.586 8.581 -3.421 1.00 90.94 96 LEU A C 1
ATOM 812 O O . LEU A 1 96 ? -8.531 8.353 -4.006 1.00 90.94 96 LEU A O 1
ATOM 816 N N . GLY A 1 97 ? -10.291 7.618 -2.815 1.00 91.19 97 GLY A N 1
ATOM 817 C CA . GLY A 1 97 ? -9.893 6.210 -2.843 1.00 91.19 97 GLY A CA 1
ATOM 818 C C . GLY A 1 97 ? -9.865 5.626 -4.259 1.00 91.19 97 GLY A C 1
ATOM 819 O O . GLY A 1 97 ? -8.916 4.932 -4.613 1.00 91.19 97 GLY A O 1
ATOM 820 N N . LEU A 1 98 ? -10.860 5.941 -5.099 1.00 92.31 98 LEU A N 1
ATOM 821 C CA . LEU A 1 98 ? -10.879 5.482 -6.496 1.00 92.31 98 LEU A CA 1
ATOM 822 C C . LEU A 1 98 ? -9.705 6.071 -7.281 1.00 92.31 98 LEU A C 1
ATOM 824 O O . LEU A 1 98 ? -9.014 5.341 -7.988 1.00 92.31 98 LEU A O 1
ATOM 828 N N . LEU A 1 99 ? -9.461 7.375 -7.122 1.00 94.12 99 LEU A N 1
ATOM 829 C CA . LEU A 1 99 ? -8.353 8.061 -7.779 1.00 94.12 99 LEU A CA 1
ATOM 830 C C . LEU A 1 99 ? -7.002 7.470 -7.361 1.00 94.12 99 LEU A C 1
ATOM 832 O O . LEU A 1 99 ? -6.163 7.213 -8.218 1.00 94.12 99 LEU A O 1
ATOM 836 N N . HIS A 1 100 ? -6.814 7.196 -6.068 1.00 94.00 100 HIS A N 1
ATOM 837 C CA . HIS A 1 100 ? -5.608 6.538 -5.560 1.00 94.00 100 HIS A CA 1
ATOM 838 C C . HIS A 1 100 ? -5.351 5.207 -6.277 1.00 94.00 100 HIS A C 1
ATOM 840 O O . HIS A 1 100 ? -4.284 5.022 -6.857 1.00 94.00 100 HIS A O 1
ATOM 846 N N . TYR A 1 101 ? -6.344 4.313 -6.325 1.00 94.25 101 TYR A N 1
ATOM 847 C CA . TYR A 1 101 ? -6.184 3.006 -6.975 1.00 94.25 101 TYR A CA 1
ATOM 848 C C . TYR A 1 101 ? -6.032 3.071 -8.501 1.00 94.25 101 TYR A C 1
ATOM 850 O O . TYR A 1 101 ? -5.379 2.197 -9.068 1.00 94.25 101 TYR A O 1
ATOM 858 N N . LEU A 1 102 ? -6.563 4.106 -9.159 1.00 93.81 102 LEU A N 1
ATOM 859 C CA . LEU A 1 102 ? -6.296 4.377 -10.577 1.00 93.81 102 LEU A CA 1
ATOM 860 C C . LEU A 1 102 ? -4.848 4.823 -10.810 1.00 93.81 102 LEU A C 1
ATOM 862 O O . LEU A 1 102 ? -4.203 4.374 -11.754 1.00 93.81 102 LEU A O 1
ATOM 866 N N . CYS A 1 103 ? -4.332 5.711 -9.961 1.00 93.25 103 CYS A N 1
ATOM 867 C CA . CYS A 1 103 ? -3.007 6.301 -10.131 1.00 93.25 103 CYS A CA 1
ATOM 868 C C . CYS A 1 103 ? -1.861 5.389 -9.674 1.00 93.25 103 CYS A C 1
ATOM 870 O O . CYS A 1 103 ? -0.728 5.596 -10.103 1.00 93.25 103 CYS A O 1
ATOM 872 N N . LEU A 1 104 ? -2.125 4.395 -8.822 1.00 94.00 104 LEU A N 1
ATOM 873 C CA . LEU A 1 104 ? -1.093 3.552 -8.215 1.00 94.00 104 LEU A CA 1
ATOM 874 C C . LEU A 1 104 ? -0.153 2.850 -9.210 1.00 94.00 104 LEU A C 1
ATOM 876 O O . LEU A 1 104 ? 1.056 3.070 -9.125 1.00 94.00 104 LEU A O 1
ATOM 880 N N . PRO A 1 105 ? -0.643 2.028 -10.157 1.00 93.62 105 PRO A N 1
ATOM 881 C CA . PRO A 1 105 ? 0.247 1.382 -11.118 1.00 93.62 105 PRO A CA 1
ATOM 882 C C . PRO A 1 105 ? 0.874 2.398 -12.087 1.00 93.62 105 PRO A C 1
ATOM 884 O O . PRO A 1 105 ? 2.029 2.242 -12.482 1.00 93.62 105 PRO A O 1
ATOM 887 N N . CYS A 1 106 ? 0.175 3.497 -12.395 1.00 90.69 106 CYS A N 1
ATOM 888 C CA . CYS A 1 106 ? 0.719 4.596 -13.197 1.00 90.69 106 CYS A CA 1
ATOM 889 C C . CYS A 1 106 ? 1.918 5.277 -12.518 1.00 90.69 106 CYS A C 1
ATOM 891 O O . CYS A 1 106 ? 2.858 5.672 -13.204 1.00 90.69 106 CYS A O 1
ATOM 893 N N . ALA A 1 107 ? 1.922 5.384 -11.185 1.00 92.19 107 ALA A N 1
ATOM 894 C CA . ALA A 1 107 ? 3.035 5.947 -10.422 1.00 92.19 107 ALA A CA 1
ATOM 895 C C . ALA A 1 107 ? 4.323 5.118 -10.550 1.00 92.19 107 ALA A C 1
ATOM 897 O O . ALA A 1 107 ? 5.411 5.681 -10.456 1.00 92.19 107 ALA A O 1
ATOM 898 N N . VAL A 1 108 ? 4.209 3.807 -10.795 1.00 91.75 108 VAL A N 1
ATOM 899 C CA . VAL A 1 108 ? 5.357 2.950 -11.133 1.00 91.75 108 VAL A CA 1
ATOM 900 C C . VAL A 1 108 ? 5.766 3.164 -12.589 1.00 91.75 108 VAL A C 1
ATOM 902 O O . VAL A 1 108 ? 6.942 3.371 -12.880 1.00 91.75 108 VAL A O 1
ATOM 905 N N . LEU A 1 109 ? 4.794 3.146 -13.506 1.00 88.94 109 LEU A N 1
ATOM 906 C CA . LEU A 1 109 ? 5.054 3.187 -14.947 1.00 88.94 109 LEU A CA 1
ATOM 907 C C . LEU A 1 109 ? 5.633 4.519 -15.433 1.00 88.94 109 LEU A C 1
ATOM 909 O O . LEU A 1 109 ? 6.501 4.511 -16.294 1.00 88.94 109 LEU A O 1
ATOM 913 N N . VAL A 1 110 ? 5.218 5.658 -14.876 1.00 87.94 110 VAL A N 1
ATOM 914 C CA . VAL A 1 110 ? 5.661 6.990 -15.341 1.00 87.94 110 VAL A CA 1
ATOM 915 C C . VAL A 1 110 ? 7.174 7.229 -15.186 1.00 87.94 110 VAL A C 1
ATOM 917 O O . VAL A 1 110 ? 7.733 8.121 -15.826 1.00 87.94 110 VAL A O 1
ATOM 920 N N . GLU A 1 111 ? 7.838 6.455 -14.325 1.00 85.75 111 GLU A N 1
ATOM 921 C CA . GLU A 1 111 ? 9.289 6.503 -14.086 1.00 85.75 111 GLU A CA 1
ATOM 922 C C . GLU A 1 111 ? 10.031 5.257 -14.592 1.00 85.75 111 GLU A C 1
ATOM 924 O O . GLU A 1 111 ? 11.256 5.159 -14.439 1.00 85.75 111 GLU A O 1
ATOM 929 N N . ALA A 1 112 ? 9.292 4.305 -15.166 1.00 83.25 112 ALA A N 1
ATOM 930 C CA . ALA A 1 112 ? 9.855 3.131 -15.801 1.00 83.25 112 ALA A CA 1
ATOM 931 C C . ALA A 1 112 ? 10.477 3.516 -17.151 1.00 83.25 112 ALA A C 1
ATOM 933 O O . ALA A 1 112 ? 10.083 4.523 -17.757 1.00 83.25 112 ALA A O 1
ATOM 934 N N . PRO A 1 113 ? 11.449 2.736 -17.650 1.00 72.88 113 PRO A N 1
ATOM 935 C CA . PRO A 1 113 ? 12.034 3.011 -18.940 1.00 72.88 113 PRO A CA 1
ATOM 936 C C . PRO A 1 113 ? 10.941 2.991 -20.000 1.00 72.88 113 PRO A C 1
ATOM 938 O O . PRO A 1 113 ? 10.052 2.130 -19.963 1.00 72.88 113 PRO A O 1
ATOM 941 N N . GLY A 1 114 ? 11.037 3.911 -20.966 1.00 62.56 114 GLY A N 1
ATOM 942 C CA . GLY A 1 114 ? 10.364 3.715 -22.242 1.00 62.56 114 GLY A CA 1
ATOM 943 C C . GLY A 1 114 ? 10.674 2.307 -22.733 1.00 62.56 114 GLY A C 1
ATOM 944 O O . GLY A 1 114 ? 11.758 1.795 -22.464 1.00 62.56 114 GLY A O 1
ATOM 945 N N . PHE A 1 115 ? 9.713 1.667 -23.392 1.00 60.47 115 PHE A N 1
ATOM 946 C CA . PHE A 1 115 ? 9.819 0.292 -23.878 1.00 60.47 115 PHE A CA 1
ATOM 947 C C . PHE A 1 115 ? 10.842 0.171 -25.022 1.00 60.47 115 PHE A C 1
ATOM 949 O O . PHE A 1 115 ? 10.503 -0.074 -26.177 1.00 60.47 115 PHE A O 1
ATOM 956 N N . VAL A 1 116 ? 12.103 0.442 -24.700 1.00 53.62 116 VAL A N 1
ATOM 957 C CA . VAL A 1 116 ? 13.273 0.304 -25.548 1.00 53.62 116 VAL A CA 1
ATOM 958 C C . VAL A 1 116 ? 13.807 -1.090 -25.264 1.00 53.62 116 VAL A C 1
ATOM 960 O O . VAL A 1 116 ? 14.137 -1.424 -24.130 1.00 53.62 116 VAL A O 1
ATOM 963 N N . SER A 1 117 ? 13.798 -1.909 -26.308 1.00 50.12 117 SER A N 1
ATOM 964 C CA . SER A 1 117 ? 14.100 -3.337 -26.316 1.00 50.12 117 SER A CA 1
ATOM 965 C C . SER A 1 117 ? 15.398 -3.675 -25.577 1.00 50.12 117 SER A C 1
ATOM 967 O O . SER A 1 117 ? 16.489 -3.528 -26.124 1.00 50.12 117 SER A O 1
ATOM 969 N N . ASN A 1 118 ? 15.267 -4.166 -24.350 1.00 55.38 118 ASN A N 1
ATOM 970 C CA . ASN A 1 118 ? 16.250 -5.023 -23.708 1.00 55.38 118 ASN A CA 1
ATOM 971 C C . ASN A 1 118 ? 15.471 -6.174 -23.075 1.00 55.38 118 ASN A C 1
ATOM 973 O O . ASN A 1 118 ? 14.789 -5.979 -22.068 1.00 55.38 118 ASN A O 1
ATOM 977 N N . LEU A 1 119 ? 15.553 -7.359 -23.680 1.00 58.44 119 LEU A N 1
ATOM 978 C CA . LEU A 1 119 ? 14.859 -8.551 -23.209 1.00 58.44 119 LEU A CA 1
ATOM 979 C C . LEU A 1 119 ? 15.163 -8.809 -21.722 1.00 58.44 119 LEU A C 1
ATOM 981 O O . LEU A 1 119 ? 16.315 -9.064 -21.337 1.00 58.44 119 LEU A O 1
ATOM 985 N N . ILE A 1 120 ? 14.133 -8.791 -20.871 1.00 66.12 120 ILE A N 1
ATOM 986 C CA . ILE A 1 120 ? 14.277 -9.284 -19.501 1.00 66.12 120 ILE A CA 1
ATOM 987 C C . ILE A 1 120 ? 14.342 -10.812 -19.553 1.00 66.12 120 ILE A C 1
ATOM 989 O O . ILE A 1 120 ? 13.329 -11.501 -19.632 1.00 66.12 120 ILE A O 1
ATOM 993 N N . ASN A 1 121 ? 15.546 -11.361 -19.412 1.00 67.38 121 ASN A N 1
ATOM 994 C CA . ASN A 1 121 ? 15.710 -12.772 -19.080 1.00 67.38 121 ASN A CA 1
ATOM 995 C C . ASN A 1 121 ? 15.253 -12.998 -17.626 1.00 67.38 121 ASN A C 1
ATOM 997 O O . ASN A 1 121 ? 15.949 -12.618 -16.679 1.00 67.38 121 ASN A O 1
ATOM 1001 N N . LEU A 1 122 ? 14.071 -13.595 -17.431 1.00 64.88 122 LEU A N 1
ATOM 1002 C CA . LEU A 1 122 ? 13.487 -13.818 -16.096 1.00 64.88 122 LEU A CA 1
ATOM 1003 C C . LEU A 1 122 ? 14.435 -14.609 -15.173 1.00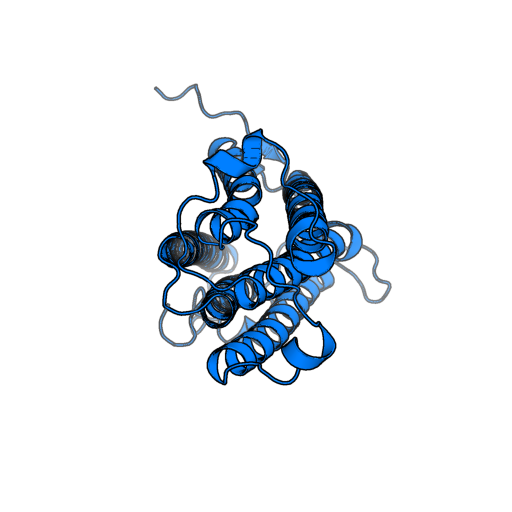 64.88 122 LEU A C 1
ATOM 1005 O O . LEU A 1 122 ? 14.589 -14.288 -13.995 1.00 64.88 122 LEU A O 1
ATOM 1009 N N . ASP A 1 123 ? 15.131 -15.591 -15.745 1.00 63.53 123 ASP A N 1
ATOM 1010 C CA . ASP A 1 123 ? 16.002 -16.523 -15.026 1.00 63.53 123 ASP A CA 1
ATOM 1011 C C . ASP A 1 123 ? 17.295 -15.862 -14.505 1.00 63.53 123 ASP A C 1
ATOM 1013 O O . ASP A 1 123 ? 17.813 -16.198 -13.437 1.00 63.53 123 ASP A O 1
ATOM 1017 N N . SER A 1 124 ? 17.797 -14.844 -15.215 1.00 64.19 124 SER A N 1
ATOM 1018 C CA . SER A 1 124 ? 18.907 -14.009 -14.736 1.00 64.19 124 SER A CA 1
ATOM 1019 C C . SER A 1 124 ? 18.434 -12.883 -13.815 1.00 64.19 124 SER A C 1
ATOM 1021 O O . SER A 1 124 ? 19.204 -12.403 -12.986 1.00 64.19 124 SER A O 1
ATOM 1023 N N . THR A 1 125 ? 17.162 -12.489 -13.905 1.00 65.12 125 THR A N 1
ATOM 1024 C CA . THR A 1 125 ? 16.577 -11.403 -13.108 1.00 65.12 125 THR A CA 1
ATOM 1025 C C . THR A 1 125 ? 16.425 -11.787 -11.641 1.00 65.12 125 THR A C 1
ATOM 1027 O O . THR A 1 125 ? 16.821 -11.009 -10.774 1.00 65.12 125 THR A O 1
ATOM 1030 N N . LEU A 1 126 ? 15.956 -13.004 -11.345 1.00 62.31 126 LEU A N 1
ATOM 1031 C CA . LEU A 1 126 ? 15.878 -13.500 -9.963 1.00 62.31 126 LEU A CA 1
ATOM 1032 C C . LEU A 1 126 ? 17.263 -13.657 -9.315 1.00 62.31 126 LEU A C 1
ATOM 1034 O O . LEU A 1 126 ? 17.410 -13.461 -8.111 1.00 62.31 126 LEU A O 1
ATOM 1038 N N . LYS A 1 127 ? 18.295 -13.952 -10.116 1.00 67.81 127 LYS A N 1
ATOM 1039 C CA . LYS A 1 127 ? 19.688 -14.075 -9.653 1.00 67.81 127 LYS A CA 1
ATOM 1040 C C . LYS A 1 127 ? 20.388 -12.723 -9.452 1.00 67.81 127 LYS A C 1
ATOM 1042 O O . LYS A 1 127 ? 21.450 -12.686 -8.841 1.00 67.81 127 LYS A O 1
ATOM 1047 N N . GLN A 1 128 ? 19.813 -11.625 -9.948 1.00 76.19 128 GLN A N 1
ATOM 1048 C CA . GLN A 1 128 ? 20.398 -10.275 -9.926 1.00 76.19 128 GLN A CA 1
ATOM 1049 C C . GLN A 1 128 ? 19.612 -9.291 -9.042 1.00 76.19 128 GLN A C 1
ATOM 1051 O O . GLN A 1 128 ? 19.630 -8.084 -9.287 1.00 76.19 128 GLN A O 1
ATOM 1056 N N . LEU A 1 129 ? 18.908 -9.779 -8.018 1.00 84.81 129 LEU A N 1
ATOM 1057 C CA . LEU A 1 129 ? 18.227 -8.897 -7.073 1.00 84.81 129 LEU A CA 1
ATOM 1058 C C . LEU A 1 129 ? 19.242 -8.131 -6.220 1.00 84.81 129 LEU A C 1
ATOM 1060 O O . LEU A 1 129 ? 20.136 -8.714 -5.606 1.00 84.81 129 LEU A O 1
ATOM 1064 N N . SER A 1 130 ? 19.081 -6.811 -6.153 1.00 90.12 130 SER A N 1
ATOM 1065 C CA . SER A 1 130 ? 19.853 -5.991 -5.219 1.00 90.12 130 SER A CA 1
ATOM 1066 C C . SER A 1 130 ? 19.464 -6.299 -3.769 1.00 90.12 130 SER A C 1
ATOM 1068 O O . SER A 1 130 ? 18.335 -6.697 -3.477 1.00 90.12 130 SER A O 1
ATOM 1070 N N . PHE A 1 131 ? 20.381 -6.045 -2.832 1.00 92.06 131 PHE A N 1
ATOM 1071 C CA . PHE A 1 131 ? 20.113 -6.207 -1.399 1.00 92.06 131 PHE A CA 1
ATOM 1072 C C . PHE A 1 131 ? 18.870 -5.423 -0.940 1.00 92.06 131 PHE A C 1
ATOM 1074 O O . PHE A 1 131 ? 18.052 -5.939 -0.181 1.00 92.06 131 PHE A O 1
ATOM 1081 N N . LEU A 1 132 ? 18.684 -4.200 -1.453 1.00 93.38 132 LEU A N 1
ATOM 1082 C CA . LEU A 1 132 ? 17.525 -3.369 -1.125 1.00 93.38 132 LEU A CA 1
ATOM 1083 C C . LEU A 1 132 ? 16.210 -3.972 -1.643 1.00 93.38 132 LEU A C 1
ATOM 1085 O O . LEU A 1 132 ? 15.204 -3.930 -0.939 1.00 93.38 132 LEU A O 1
ATOM 1089 N N . GLN A 1 133 ? 16.219 -4.577 -2.835 1.00 94.44 133 GLN A N 1
ATOM 1090 C CA . GLN A 1 133 ? 15.051 -5.285 -3.366 1.00 94.44 133 GLN A CA 1
ATOM 1091 C C . GLN A 1 133 ? 14.718 -6.526 -2.543 1.00 94.44 133 GLN A C 1
ATOM 1093 O O . GLN A 1 133 ? 13.543 -6.764 -2.278 1.00 94.44 133 GLN A O 1
ATOM 1098 N N . LEU A 1 134 ? 15.725 -7.286 -2.103 1.00 94.88 134 LEU A N 1
ATOM 1099 C CA . LEU A 1 134 ? 15.512 -8.438 -1.228 1.00 94.88 134 LEU A CA 1
ATOM 1100 C C . LEU A 1 134 ? 14.885 -8.009 0.106 1.00 94.88 134 LEU A C 1
ATOM 1102 O O . LEU A 1 134 ? 13.899 -8.603 0.539 1.00 94.88 134 LEU A O 1
ATOM 1106 N N . LEU A 1 135 ? 15.406 -6.941 0.718 1.00 96.25 135 LEU A N 1
ATOM 1107 C CA . LEU A 1 135 ? 14.825 -6.358 1.929 1.00 96.25 135 LEU A CA 1
ATOM 1108 C C . LEU A 1 135 ? 13.381 -5.889 1.692 1.00 96.25 135 LEU A C 1
ATOM 1110 O O . LEU A 1 135 ? 12.510 -6.162 2.515 1.00 96.25 135 LEU A O 1
ATOM 1114 N N . GLY A 1 136 ? 13.121 -5.239 0.553 1.00 97.75 136 GLY A N 1
ATOM 1115 C CA . GLY A 1 136 ? 11.781 -4.831 0.133 1.00 97.75 136 GLY A CA 1
ATOM 1116 C C . GLY A 1 136 ? 10.822 -6.016 0.011 1.00 97.75 136 GLY A C 1
ATOM 1117 O O . GLY A 1 136 ? 9.749 -5.986 0.599 1.00 97.75 136 GLY A O 1
ATOM 1118 N N . ILE A 1 137 ? 11.221 -7.102 -0.656 1.00 97.56 137 ILE A N 1
ATOM 1119 C CA . ILE A 1 137 ? 10.401 -8.318 -0.803 1.00 97.56 137 ILE A CA 1
ATOM 1120 C C . ILE A 1 137 ? 10.097 -8.954 0.561 1.00 97.56 137 ILE A C 1
ATOM 1122 O O . ILE A 1 137 ? 8.952 -9.324 0.829 1.00 97.56 137 ILE A O 1
ATOM 1126 N N . LEU A 1 138 ? 11.098 -9.064 1.439 1.00 98.06 138 LEU A N 1
ATOM 1127 C CA . LEU A 1 138 ? 10.914 -9.628 2.779 1.00 98.06 138 LEU A CA 1
ATOM 1128 C C . LEU A 1 138 ? 9.963 -8.769 3.620 1.00 98.06 138 LEU A C 1
ATOM 1130 O O . LEU A 1 138 ? 9.005 -9.291 4.195 1.00 98.06 138 LEU A O 1
ATOM 1134 N N . LEU A 1 139 ? 10.178 -7.451 3.649 1.00 98.44 139 LEU A N 1
ATOM 1135 C CA . LEU A 1 139 ? 9.306 -6.520 4.365 1.00 98.44 139 LEU A CA 1
ATOM 1136 C C . LEU A 1 139 ? 7.882 -6.539 3.794 1.00 98.44 139 LEU A C 1
ATOM 1138 O O . LEU A 1 139 ? 6.919 -6.521 4.562 1.00 98.44 139 LEU A O 1
ATOM 1142 N N . PHE A 1 140 ? 7.743 -6.632 2.470 1.00 98.62 140 PHE A N 1
ATOM 1143 C CA . PHE A 1 140 ? 6.458 -6.745 1.785 1.00 98.62 140 PHE A CA 1
ATOM 1144 C C . PHE A 1 140 ? 5.698 -7.993 2.241 1.00 98.62 140 PHE A C 1
ATOM 1146 O O . PHE A 1 140 ? 4.523 -7.897 2.608 1.00 98.62 140 PHE A O 1
ATOM 1153 N N . ALA A 1 141 ? 6.359 -9.153 2.258 1.00 98.50 141 ALA A N 1
ATOM 1154 C CA . ALA A 1 141 ? 5.750 -10.416 2.665 1.00 98.50 141 ALA A CA 1
ATOM 1155 C C . ALA A 1 141 ? 5.292 -10.375 4.132 1.00 98.50 141 ALA A C 1
ATOM 1157 O O . ALA A 1 141 ? 4.122 -10.633 4.419 1.00 98.50 141 ALA A O 1
ATOM 1158 N N . ILE A 1 142 ? 6.179 -9.969 5.048 1.00 98.44 142 ILE A N 1
ATOM 1159 C CA . ILE A 1 142 ? 5.875 -9.872 6.486 1.00 98.44 142 ILE A CA 1
ATOM 1160 C C . ILE A 1 142 ? 4.716 -8.899 6.733 1.00 98.44 142 ILE A C 1
ATOM 1162 O O . ILE A 1 142 ? 3.805 -9.203 7.508 1.00 98.44 142 ILE A O 1
ATOM 1166 N N . SER A 1 143 ? 4.716 -7.750 6.053 1.00 98.44 143 SER A N 1
ATOM 1167 C CA . SER A 1 143 ? 3.687 -6.724 6.241 1.00 98.44 143 SER A CA 1
ATOM 1168 C C . SER A 1 143 ? 2.330 -7.164 5.689 1.00 98.44 143 SER A C 1
ATOM 1170 O O . SER A 1 143 ? 1.320 -6.980 6.361 1.00 98.44 143 SER A O 1
ATOM 1172 N N . ASN A 1 144 ? 2.279 -7.818 4.521 1.00 98.38 144 ASN A N 1
ATOM 1173 C CA . ASN A 1 144 ? 1.021 -8.359 3.986 1.00 98.38 144 ASN A CA 1
ATOM 1174 C C . ASN A 1 144 ? 0.442 -9.470 4.876 1.00 98.38 144 ASN A C 1
ATOM 1176 O O . ASN A 1 144 ? -0.774 -9.503 5.080 1.00 98.38 144 ASN A O 1
ATOM 1180 N N . ILE A 1 145 ? 1.287 -10.351 5.425 1.00 98.06 145 ILE A N 1
ATOM 1181 C CA . ILE A 1 145 ? 0.852 -11.401 6.360 1.00 98.06 145 ILE A CA 1
ATOM 1182 C C . ILE A 1 145 ? 0.301 -10.772 7.643 1.00 98.06 145 ILE A C 1
ATOM 1184 O O . ILE A 1 145 ? -0.807 -11.090 8.067 1.00 98.06 145 ILE A O 1
ATOM 1188 N N . SER A 1 146 ? 1.038 -9.834 8.235 1.00 97.88 146 SER A N 1
ATOM 1189 C CA . SER A 1 146 ? 0.643 -9.205 9.501 1.00 97.88 146 SER A CA 1
ATOM 1190 C C . SER A 1 146 ? -0.608 -8.330 9.348 1.00 97.88 146 SER A C 1
ATOM 1192 O O . SER A 1 146 ? -1.453 -8.265 10.248 1.00 97.88 146 SER A O 1
ATOM 1194 N N . GLN A 1 147 ? -0.777 -7.689 8.186 1.00 97.94 147 GLN A N 1
ATOM 1195 C CA . GLN A 1 147 ? -2.009 -6.982 7.856 1.00 97.94 147 GLN A CA 1
ATOM 1196 C C . GLN A 1 147 ? -3.198 -7.941 7.732 1.00 97.94 147 GLN A C 1
ATOM 1198 O O . GLN A 1 147 ? -4.253 -7.652 8.297 1.00 97.94 147 GLN A O 1
ATOM 1203 N N . HIS A 1 148 ? -3.025 -9.071 7.038 1.00 96.81 148 HIS A N 1
ATOM 1204 C CA . HIS A 1 148 ? -4.064 -10.093 6.886 1.00 96.81 148 HIS A CA 1
ATOM 1205 C C . HIS A 1 148 ? -4.532 -10.605 8.250 1.00 96.81 148 HIS A C 1
ATOM 1207 O O . HIS A 1 148 ? -5.708 -10.495 8.581 1.00 96.81 148 HIS A O 1
ATOM 1213 N N . GLN A 1 149 ? -3.587 -11.013 9.100 1.00 96.56 149 GLN A N 1
ATOM 1214 C CA . GLN A 1 149 ? -3.863 -11.470 10.465 1.00 96.56 149 GLN A CA 1
ATOM 1215 C C . GLN A 1 149 ? -4.624 -10.421 11.285 1.00 96.56 149 GLN A C 1
ATOM 1217 O O . GLN A 1 149 ? -5.551 -10.748 12.024 1.00 96.56 149 GLN A O 1
ATOM 1222 N N . SER A 1 150 ? -4.264 -9.142 11.142 1.00 96.06 150 SER A N 1
ATOM 1223 C CA . SER A 1 150 ? -4.966 -8.055 11.828 1.00 96.06 150 SER A CA 1
ATOM 1224 C C . SER A 1 150 ? -6.424 -7.934 11.371 1.00 96.06 150 SER A C 1
ATOM 1226 O O . SER A 1 150 ? -7.307 -7.680 12.189 1.00 96.06 150 SER A O 1
ATOM 1228 N N . LEU A 1 151 ? -6.695 -8.112 10.078 1.00 94.00 151 LEU A N 1
ATOM 1229 C CA . LEU A 1 151 ? -8.049 -8.065 9.523 1.00 94.00 151 LEU A CA 1
ATOM 1230 C C . LEU A 1 151 ? -8.865 -9.309 9.883 1.00 94.00 151 LEU A C 1
ATOM 1232 O O . LEU A 1 151 ? -10.048 -9.174 10.195 1.00 94.00 151 LEU A O 1
ATOM 1236 N N . ASP A 1 152 ? -8.237 -10.482 9.911 1.00 93.69 152 ASP A N 1
ATOM 1237 C CA . ASP A 1 152 ? -8.864 -11.727 10.359 1.00 93.69 152 ASP A CA 1
ATOM 1238 C C . ASP A 1 152 ? -9.330 -11.620 11.810 1.00 93.69 152 ASP A C 1
ATOM 1240 O O . ASP A 1 152 ? -10.463 -11.986 12.122 1.00 93.69 152 ASP A O 1
ATOM 1244 N N . VAL A 1 153 ? -8.503 -11.056 12.699 1.00 93.75 153 VAL A N 1
ATOM 1245 C CA . VAL A 1 153 ? -8.894 -10.781 14.092 1.00 93.75 153 VAL A CA 1
ATOM 1246 C C . VAL A 1 153 ? -10.142 -9.897 14.135 1.00 93.75 153 VAL A C 1
ATOM 1248 O O . VAL A 1 153 ? -11.100 -10.219 14.839 1.00 93.75 153 VAL A O 1
ATOM 1251 N N . LEU A 1 154 ? -10.175 -8.812 13.351 1.00 92.25 154 LEU A N 1
ATOM 1252 C CA . LEU A 1 154 ? -11.337 -7.916 13.295 1.00 92.25 154 LEU A CA 1
ATOM 1253 C C . LEU A 1 154 ? -12.595 -8.611 12.758 1.00 92.25 154 LEU A C 1
ATOM 1255 O O . LEU A 1 154 ? -13.689 -8.379 13.274 1.00 92.25 154 LEU A O 1
ATOM 1259 N N . ALA A 1 155 ? -12.452 -9.458 11.740 1.00 91.12 155 ALA A N 1
ATOM 1260 C CA . ALA A 1 155 ? -13.558 -10.218 11.170 1.00 91.12 155 ALA A CA 1
ATOM 1261 C C . ALA A 1 155 ? -14.096 -11.270 12.150 1.00 91.12 155 ALA A C 1
ATOM 1263 O O . ALA A 1 155 ? -15.311 -11.391 12.324 1.00 91.12 155 ALA A O 1
ATOM 1264 N N . ASN A 1 156 ? -13.204 -11.991 12.828 1.00 90.81 156 ASN A N 1
ATOM 1265 C CA . ASN A 1 156 ? -13.558 -13.054 13.764 1.00 90.81 156 ASN A CA 1
ATOM 1266 C C . ASN A 1 156 ? -14.242 -12.530 15.028 1.00 90.81 156 ASN A C 1
ATOM 1268 O O . ASN A 1 156 ? -15.072 -13.236 15.588 1.00 90.81 156 ASN A O 1
ATOM 1272 N N . MET A 1 157 ? -14.018 -11.271 15.424 1.00 89.75 157 MET A N 1
ATOM 1273 C CA . MET A 1 157 ? -14.814 -10.641 16.490 1.00 89.75 157 MET A CA 1
ATOM 1274 C C . MET A 1 157 ? -16.318 -10.568 16.173 1.00 89.75 157 MET A C 1
ATOM 1276 O O . MET A 1 157 ? -17.127 -10.409 17.085 1.00 89.75 157 MET A O 1
ATOM 1280 N N . ARG A 1 158 ? -16.700 -10.663 14.894 1.00 88.81 158 ARG A N 1
ATOM 1281 C CA . ARG A 1 158 ? -18.095 -10.608 14.424 1.00 88.81 158 ARG A CA 1
ATOM 1282 C C . ARG A 1 158 ? -18.646 -11.981 14.035 1.00 88.81 158 ARG A C 1
ATOM 1284 O O . ARG A 1 158 ? -19.796 -12.071 13.606 1.00 88.81 158 ARG A O 1
ATOM 1291 N N . ARG A 1 159 ? -17.842 -13.042 14.151 1.00 88.44 159 ARG A N 1
ATOM 1292 C CA . ARG A 1 159 ? -18.205 -14.422 13.799 1.00 88.44 159 ARG A CA 1
ATOM 1293 C C . ARG A 1 159 ? -18.233 -15.298 15.055 1.00 88.44 159 ARG A C 1
ATOM 1295 O O . ARG A 1 159 ? -17.541 -15.022 16.029 1.00 88.44 159 ARG A O 1
ATOM 1302 N N . ASN A 1 160 ? -19.035 -16.360 15.050 1.00 84.25 160 ASN A N 1
ATOM 1303 C CA . ASN A 1 160 ? -18.901 -17.441 16.035 1.00 84.25 160 ASN A CA 1
ATOM 1304 C C . ASN A 1 160 ? -17.870 -18.486 15.580 1.00 84.25 160 ASN A C 1
ATOM 1306 O O . ASN A 1 160 ? -17.317 -18.406 14.486 1.00 84.25 160 ASN A O 1
ATOM 1310 N N . TYR A 1 161 ? -17.668 -19.514 16.407 1.00 80.44 161 TYR A N 1
ATOM 1311 C CA . TYR A 1 161 ? -16.792 -20.654 16.117 1.00 80.44 161 TYR A CA 1
ATOM 1312 C C . TYR A 1 161 ? -17.187 -21.453 14.859 1.00 80.44 161 TYR A C 1
ATOM 1314 O O . TYR A 1 161 ? -16.350 -22.153 14.302 1.00 80.44 161 TYR A O 1
ATOM 1322 N N . LEU A 1 162 ? -18.440 -21.339 14.397 1.00 83.00 162 LEU A N 1
ATOM 1323 C CA . LEU A 1 162 ? -18.932 -21.948 13.152 1.00 83.00 162 LEU A CA 1
ATOM 1324 C C . LEU A 1 162 ? -18.721 -21.042 11.926 1.00 83.00 162 LEU A C 1
ATOM 1326 O O . LEU A 1 162 ? -19.079 -21.427 10.818 1.00 83.00 162 LEU A O 1
ATOM 1330 N N . GLY A 1 163 ? -18.186 -19.830 12.110 1.00 80.12 163 GLY A N 1
ATOM 1331 C CA . GLY A 1 163 ? -17.992 -18.840 11.049 1.00 80.12 163 GLY A CA 1
ATOM 1332 C C . GLY A 1 163 ? -19.230 -17.999 10.715 1.00 80.12 163 GLY A C 1
ATOM 1333 O O . GLY A 1 163 ? -19.145 -17.109 9.869 1.00 80.12 163 GLY A O 1
ATOM 1334 N N . ASN A 1 164 ? -20.361 -18.218 11.393 1.00 83.50 164 ASN A N 1
ATOM 1335 C CA . ASN A 1 164 ? -21.587 -17.448 11.176 1.00 83.50 164 ASN A CA 1
ATOM 1336 C C . ASN A 1 164 ? -21.481 -16.068 11.832 1.00 83.50 164 ASN A C 1
ATOM 1338 O O . ASN A 1 164 ? -20.995 -15.945 12.957 1.00 83.50 164 ASN A O 1
ATOM 1342 N N . ILE A 1 165 ? -21.977 -15.035 11.147 1.00 84.12 165 ILE A N 1
ATOM 1343 C CA . ILE A 1 165 ? -21.991 -13.660 11.662 1.00 84.12 165 ILE A CA 1
ATOM 1344 C C . ILE A 1 165 ? -22.966 -13.581 12.844 1.00 84.12 165 ILE A C 1
ATOM 1346 O O . ILE A 1 165 ? -24.155 -13.853 12.684 1.00 84.12 165 ILE A O 1
ATOM 1350 N N . THR A 1 166 ? -22.467 -13.223 14.028 1.00 78.31 166 THR A N 1
ATOM 1351 C CA . THR A 1 166 ? -23.255 -13.189 15.274 1.00 78.31 166 THR A CA 1
ATOM 1352 C C . THR A 1 166 ? -23.799 -11.810 15.597 1.00 78.31 166 THR A C 1
ATOM 1354 O O . THR A 1 166 ? -24.917 -11.688 16.090 1.00 78.31 166 THR A O 1
ATOM 1357 N N . ASN A 1 167 ? -23.018 -10.762 15.339 1.00 74.81 167 ASN A N 1
ATOM 1358 C CA . ASN A 1 167 ? -23.439 -9.377 15.478 1.00 74.81 167 ASN A CA 1
ATOM 1359 C C . ASN A 1 167 ? -22.569 -8.453 14.607 1.00 74.81 167 ASN A C 1
ATOM 1361 O O . ASN A 1 167 ? -21.499 -8.827 14.132 1.00 74.81 167 ASN A O 1
ATOM 1365 N N . TYR A 1 168 ? -23.035 -7.217 14.428 1.00 75.12 168 TYR A N 1
ATOM 1366 C CA . TYR A 1 168 ? -22.267 -6.125 13.814 1.00 75.12 168 TYR A CA 1
ATOM 1367 C C . TYR A 1 168 ? -21.736 -5.139 14.865 1.00 75.12 168 TYR A C 1
ATOM 1369 O O . TYR A 1 168 ? -21.360 -4.008 14.538 1.00 75.12 168 TYR A O 1
ATOM 1377 N N . ALA A 1 169 ? -21.747 -5.543 16.139 1.00 73.44 169 ALA A N 1
ATOM 1378 C CA . ALA A 1 169 ? -21.274 -4.712 17.229 1.00 73.44 169 ALA A CA 1
ATOM 1379 C C . ALA A 1 169 ? -19.751 -4.564 17.145 1.00 73.44 169 ALA A C 1
ATOM 1381 O O . ALA A 1 169 ? -19.030 -5.395 16.591 1.00 73.44 169 ALA A O 1
ATOM 1382 N N . HIS A 1 170 ? -19.259 -3.452 17.669 1.00 79.69 170 HIS A N 1
ATOM 1383 C CA . HIS A 1 170 ? -17.828 -3.226 17.785 1.00 79.69 170 HIS A CA 1
ATOM 1384 C C . HIS A 1 170 ? -17.371 -3.748 19.147 1.00 79.69 170 HIS A C 1
ATOM 1386 O O . HIS A 1 170 ? -18.027 -3.480 20.153 1.00 79.69 170 HIS A O 1
ATOM 1392 N N . GLY A 1 171 ? -16.255 -4.473 19.165 1.00 84.69 171 GLY A N 1
ATOM 1393 C CA . GLY A 1 171 ? -15.569 -4.932 20.372 1.00 84.69 171 GLY A CA 1
ATOM 1394 C C . GLY A 1 171 ? -14.132 -4.417 20.411 1.00 84.69 171 GLY A C 1
ATOM 1395 O O . GLY A 1 171 ? -13.645 -3.861 19.426 1.00 84.69 171 GLY A O 1
ATOM 1396 N N . ILE A 1 172 ? -13.458 -4.598 21.548 1.00 91.25 172 ILE A N 1
ATOM 1397 C CA . ILE A 1 172 ? -12.042 -4.253 21.710 1.00 91.25 172 ILE A CA 1
ATOM 1398 C C . ILE A 1 172 ? -11.207 -5.483 21.320 1.00 91.25 172 ILE A C 1
ATOM 1400 O O . ILE A 1 172 ? -11.246 -6.477 22.044 1.00 91.25 172 ILE A O 1
ATOM 1404 N N . PRO A 1 173 ? -10.435 -5.453 20.219 1.00 91.75 173 PRO A N 1
ATOM 1405 C CA . PRO A 1 173 ? -9.556 -6.566 19.863 1.00 91.75 173 PRO A CA 1
ATOM 1406 C C . PRO A 1 173 ? -8.396 -6.647 20.857 1.00 91.75 173 PRO A C 1
ATOM 1408 O O . PRO A 1 173 ? -7.821 -5.614 21.200 1.00 91.75 173 PRO A O 1
ATOM 1411 N N . THR A 1 174 ? -8.037 -7.840 21.328 1.00 87.62 174 THR A N 1
ATOM 1412 C CA . THR A 1 174 ? -7.014 -8.039 22.379 1.00 87.62 174 THR A CA 1
ATOM 1413 C C . THR A 1 174 ? -5.878 -8.981 21.993 1.00 87.62 174 THR A C 1
ATOM 1415 O O . THR A 1 174 ? -5.042 -9.263 22.835 1.00 87.62 174 THR A O 1
ATOM 1418 N N . SER A 1 175 ? -5.807 -9.440 20.742 1.00 89.81 175 SER A N 1
ATOM 1419 C CA . SER A 1 175 ? -4.797 -10.406 20.296 1.00 89.81 175 SER A CA 1
ATOM 1420 C C . SER A 1 175 ? -3.708 -9.784 19.419 1.00 89.81 175 SER A C 1
ATOM 1422 O O . SER A 1 175 ? -4.008 -9.028 18.486 1.00 89.81 175 SER A O 1
ATOM 1424 N N . GLY A 1 176 ? -2.456 -10.186 19.639 1.00 92.00 176 GLY A N 1
ATOM 1425 C CA . GLY A 1 176 ? -1.330 -9.853 18.763 1.00 92.00 176 GLY A CA 1
ATOM 1426 C C . GLY A 1 176 ? -1.001 -8.362 18.798 1.00 92.00 176 GLY A C 1
ATOM 1427 O O . GLY A 1 176 ? -0.972 -7.744 19.856 1.00 92.00 176 GLY A O 1
ATOM 1428 N N . TRP A 1 177 ? -0.797 -7.740 17.634 1.00 93.88 177 TRP A N 1
ATOM 1429 C CA . TRP A 1 177 ? -0.442 -6.315 17.564 1.00 93.88 177 TRP A CA 1
ATOM 1430 C C . TRP A 1 177 ? -1.509 -5.371 18.138 1.00 93.88 177 TRP A C 1
ATOM 1432 O O . TRP A 1 177 ? -1.191 -4.233 18.490 1.00 93.88 177 TRP A O 1
ATOM 1442 N N . PHE A 1 178 ? -2.752 -5.838 18.293 1.00 95.06 178 PHE A N 1
ATOM 1443 C CA . PHE A 1 178 ? -3.792 -5.061 18.961 1.00 95.06 178 PHE A CA 1
ATOM 1444 C C . PHE A 1 178 ? -3.517 -4.828 20.450 1.00 95.06 178 PHE A C 1
ATOM 1446 O O . PHE A 1 178 ? -4.109 -3.929 21.036 1.00 95.06 178 PHE A O 1
ATOM 1453 N N . GLU A 1 179 ? -2.616 -5.585 21.078 1.00 93.44 179 GLU A N 1
ATOM 1454 C CA . GLU A 1 179 ? -2.232 -5.366 22.476 1.00 93.44 179 GLU A CA 1
ATOM 1455 C C . GLU A 1 179 ? -1.517 -4.027 22.684 1.00 93.44 179 GLU A C 1
ATOM 1457 O O . GLU A 1 179 ? -1.675 -3.412 23.739 1.00 93.44 179 GLU A O 1
ATOM 1462 N N . VAL A 1 180 ? -0.788 -3.551 21.669 1.00 93.81 180 VAL A N 1
ATOM 1463 C CA . VAL A 1 180 ? 0.046 -2.340 21.745 1.00 93.81 180 VAL A CA 1
ATOM 1464 C C . VAL A 1 180 ? -0.504 -1.171 20.929 1.00 93.81 180 VAL A C 1
ATOM 1466 O O . VAL A 1 180 ? -0.305 -0.012 21.303 1.00 93.81 180 VAL A O 1
ATOM 1469 N N . VAL A 1 181 ? -1.223 -1.438 19.835 1.00 95.94 181 VAL A N 1
ATOM 1470 C CA . VAL A 1 181 ? -1.788 -0.397 18.966 1.00 95.94 181 VAL A CA 1
ATOM 1471 C C . VAL A 1 181 ? -3.233 -0.685 18.584 1.00 95.94 181 VAL A C 1
ATOM 1473 O O . VAL A 1 181 ? -3.703 -1.813 18.603 1.00 95.94 181 VAL A O 1
ATOM 1476 N N . SER A 1 182 ? -3.958 0.360 18.215 1.00 95.00 182 SER A N 1
ATOM 1477 C CA . SER A 1 182 ? -5.398 0.291 17.940 1.00 95.00 182 SER A CA 1
ATOM 1478 C C . SER A 1 182 ? -5.672 -0.168 16.515 1.00 95.00 182 SER A C 1
ATOM 1480 O O . SER A 1 182 ? -6.636 -0.887 16.265 1.00 95.00 182 SER A O 1
ATOM 1482 N N . CYS A 1 183 ? -4.814 0.250 15.579 1.00 95.44 183 CYS A N 1
ATOM 1483 C CA . CYS A 1 183 ? -4.975 0.007 14.150 1.00 95.44 183 CYS A CA 1
ATOM 1484 C C . CYS A 1 183 ? -3.704 -0.609 13.532 1.00 95.44 183 CYS A C 1
ATOM 1486 O O . CYS A 1 183 ? -3.072 0.008 12.674 1.00 95.44 183 CYS A O 1
ATOM 1488 N N . PRO A 1 184 ? -3.310 -1.835 13.923 1.00 96.94 184 PRO A N 1
ATOM 1489 C CA . PRO A 1 184 ? -2.123 -2.493 13.376 1.00 96.94 184 PRO A CA 1
ATOM 1490 C C . PRO A 1 184 ? -2.213 -2.732 11.862 1.00 96.94 184 PRO A C 1
ATOM 1492 O O . PRO A 1 184 ? -1.223 -2.614 11.152 1.00 96.94 184 PRO A O 1
ATOM 1495 N N . HIS A 1 185 ? -3.410 -2.975 11.325 1.00 96.19 185 HIS A N 1
ATOM 1496 C CA . HIS A 1 185 ? -3.623 -3.112 9.881 1.00 96.19 185 HIS A CA 1
ATOM 1497 C C . HIS A 1 185 ? -3.259 -1.837 9.092 1.00 96.19 185 HIS A C 1
ATOM 1499 O O . HIS A 1 185 ? -2.818 -1.943 7.948 1.00 96.19 185 HIS A O 1
ATOM 1505 N N . PHE A 1 186 ? -3.394 -0.648 9.693 1.00 97.31 186 PHE A N 1
ATOM 1506 C CA . PHE A 1 186 ? -2.951 0.615 9.095 1.00 97.31 186 PHE A CA 1
ATOM 1507 C C . PHE A 1 186 ? -1.430 0.773 9.158 1.00 97.31 186 PHE A C 1
ATOM 1509 O O . PHE A 1 186 ? -0.832 1.225 8.183 1.00 97.31 186 PHE A O 1
ATOM 1516 N N . LEU A 1 187 ? -0.791 0.335 10.250 1.00 97.50 187 LEU A N 1
ATOM 1517 C CA . LEU A 1 187 ? 0.672 0.288 10.357 1.00 97.50 187 LEU A CA 1
ATOM 1518 C C . LEU A 1 187 ? 1.266 -0.571 9.238 1.00 97.50 187 LEU A C 1
ATOM 1520 O O . LEU A 1 187 ? 2.166 -0.136 8.522 1.00 97.50 187 LEU A O 1
ATOM 1524 N N . PHE A 1 188 ? 0.734 -1.780 9.059 1.00 98.19 188 PHE A N 1
ATOM 1525 C CA . PHE A 1 188 ? 1.230 -2.685 8.030 1.00 98.19 188 PHE A CA 1
ATOM 1526 C C . PHE A 1 188 ? 0.938 -2.197 6.613 1.00 98.19 188 PHE A C 1
ATOM 1528 O O . PHE A 1 188 ? 1.759 -2.442 5.738 1.00 98.19 188 PHE A O 1
ATOM 1535 N N . GLU A 1 189 ? -0.141 -1.441 6.380 1.00 98.06 189 GLU A N 1
ATOM 1536 C CA . GLU A 1 189 ? -0.332 -0.767 5.089 1.00 98.06 189 GLU A CA 1
ATOM 1537 C C . GLU A 1 189 ? 0.831 0.194 4.809 1.00 98.06 189 GLU A C 1
ATOM 1539 O O . GLU A 1 189 ? 1.439 0.128 3.747 1.00 98.06 189 GLU A O 1
ATOM 1544 N N . VAL A 1 190 ? 1.213 1.041 5.772 1.00 98.31 190 VAL A N 1
ATOM 1545 C CA . VAL A 1 190 ? 2.361 1.951 5.602 1.00 98.31 190 VAL A CA 1
ATOM 1546 C C . VAL A 1 190 ? 3.637 1.170 5.266 1.00 98.31 190 VAL A C 1
ATOM 1548 O O . VAL A 1 190 ? 4.352 1.530 4.328 1.00 98.31 190 VAL A O 1
ATOM 1551 N N . LEU A 1 191 ? 3.901 0.073 5.982 1.00 98.38 191 LEU A N 1
ATOM 1552 C CA . LEU A 1 191 ? 5.077 -0.769 5.744 1.00 98.38 191 LEU A CA 1
ATOM 1553 C C . LEU A 1 191 ? 5.050 -1.458 4.371 1.00 98.38 191 LEU A C 1
ATOM 1555 O O . LEU A 1 191 ? 6.098 -1.566 3.737 1.00 98.38 191 LEU A O 1
ATOM 1559 N N . ILE A 1 192 ? 3.876 -1.848 3.861 1.00 98.69 192 ILE A N 1
ATOM 1560 C CA . ILE A 1 192 ? 3.733 -2.386 2.499 1.00 98.69 192 ILE A CA 1
ATOM 1561 C C . ILE A 1 192 ? 4.187 -1.348 1.466 1.00 98.69 192 ILE A C 1
ATOM 1563 O O . ILE A 1 192 ? 4.981 -1.668 0.584 1.00 98.69 192 ILE A O 1
ATOM 1567 N N . TYR A 1 193 ? 3.775 -0.087 1.580 1.00 98.31 193 TYR A N 1
ATOM 1568 C CA . TYR A 1 193 ? 4.164 0.930 0.594 1.00 98.31 193 TYR A CA 1
ATOM 1569 C C . TYR A 1 193 ? 5.639 1.327 0.694 1.00 98.31 193 TYR A C 1
ATOM 1571 O O . TYR A 1 193 ? 6.277 1.566 -0.334 1.00 98.31 193 TYR A O 1
ATOM 1579 N N . LEU A 1 194 ? 6.199 1.352 1.908 1.00 98.06 194 LEU A N 1
ATOM 1580 C CA . LEU A 1 194 ? 7.641 1.523 2.113 1.00 98.06 194 LEU A CA 1
ATOM 1581 C C . LEU A 1 194 ? 8.434 0.353 1.519 1.00 98.06 194 LEU A C 1
ATOM 1583 O O . LEU A 1 194 ? 9.465 0.569 0.889 1.00 98.06 194 LEU A O 1
ATOM 1587 N N . SER A 1 195 ? 7.930 -0.875 1.647 1.00 98.38 195 SER A N 1
ATOM 1588 C CA . SER A 1 195 ? 8.564 -2.053 1.052 1.00 98.38 195 SER A CA 1
ATOM 1589 C C . SER A 1 195 ? 8.611 -1.976 -0.478 1.00 98.38 195 SER A C 1
ATOM 1591 O O . SER A 1 195 ? 9.657 -2.233 -1.072 1.00 98.38 195 SER A O 1
ATOM 1593 N N . LEU A 1 196 ? 7.532 -1.498 -1.111 1.00 97.94 196 LEU A N 1
ATOM 1594 C CA . LEU A 1 196 ? 7.485 -1.245 -2.553 1.00 97.94 196 LEU A CA 1
ATOM 1595 C C . LEU A 1 196 ? 8.439 -0.116 -2.965 1.00 97.94 196 LEU A C 1
ATOM 1597 O O . LEU A 1 196 ? 9.014 -0.176 -4.049 1.00 97.94 196 LEU A O 1
ATOM 1601 N N . TRP A 1 197 ? 8.676 0.870 -2.092 1.00 96.94 197 TRP A N 1
ATOM 1602 C CA . TRP A 1 197 ? 9.694 1.894 -2.327 1.00 96.94 197 TRP A CA 1
ATOM 1603 C C . TRP A 1 197 ? 11.111 1.300 -2.334 1.00 96.94 197 TRP A C 1
ATOM 1605 O O . TRP A 1 197 ? 11.916 1.610 -3.214 1.00 96.94 197 TRP A O 1
ATOM 1615 N N . CYS A 1 198 ? 11.413 0.394 -1.401 1.00 96.25 198 CYS A N 1
ATOM 1616 C CA . CYS A 1 198 ? 12.673 -0.351 -1.415 1.00 96.25 198 CYS A CA 1
ATOM 1617 C C . CYS A 1 198 ? 12.825 -1.181 -2.701 1.00 96.25 198 CYS A C 1
ATOM 1619 O O . CYS A 1 198 ? 13.918 -1.245 -3.264 1.00 96.25 198 CYS A O 1
ATOM 1621 N N . THR A 1 199 ? 11.738 -1.780 -3.196 1.00 95.38 199 THR A N 1
ATOM 1622 C CA . THR A 1 199 ? 11.750 -2.595 -4.419 1.00 95.38 199 THR A CA 1
ATOM 1623 C C . THR A 1 199 ? 11.929 -1.772 -5.697 1.00 95.38 199 THR A C 1
ATOM 1625 O O . THR A 1 199 ? 12.745 -2.144 -6.546 1.00 95.38 199 THR A O 1
ATOM 1628 N N . ILE A 1 200 ? 11.201 -0.661 -5.846 1.00 93.25 200 ILE A N 1
ATOM 1629 C CA . ILE A 1 200 ? 11.303 0.206 -7.031 1.00 93.25 200 ILE A CA 1
ATOM 1630 C C . ILE A 1 200 ? 12.653 0.937 -7.067 1.00 93.25 200 ILE A C 1
ATOM 1632 O O . ILE A 1 200 ? 13.231 1.140 -8.136 1.00 93.25 200 ILE A O 1
ATOM 1636 N N . GLY A 1 201 ? 13.200 1.249 -5.890 1.00 91.75 201 GLY A N 1
ATOM 1637 C CA . GLY A 1 201 ? 14.530 1.811 -5.701 1.00 91.75 201 GLY A CA 1
ATOM 1638 C C . GLY A 1 201 ? 14.537 3.319 -5.412 1.00 91.75 201 GLY A C 1
ATOM 1639 O O . GLY A 1 201 ? 13.567 4.033 -5.677 1.00 91.75 201 GLY A O 1
ATOM 1640 N N . PRO A 1 202 ? 15.661 3.845 -4.889 1.00 89.81 202 PRO A N 1
ATOM 1641 C CA . PRO A 1 202 ? 15.762 5.217 -4.381 1.00 89.81 202 PRO A CA 1
ATOM 1642 C C . PRO A 1 202 ? 15.736 6.299 -5.473 1.00 89.81 202 PRO A C 1
ATOM 1644 O O . PRO A 1 202 ? 15.613 7.480 -5.164 1.00 89.81 202 PRO A O 1
ATOM 1647 N N . LEU A 1 203 ? 15.871 5.917 -6.747 1.00 90.25 203 LEU A N 1
ATOM 1648 C CA . LEU A 1 203 ? 15.828 6.849 -7.878 1.00 90.25 203 LEU A CA 1
ATOM 1649 C C . LEU A 1 203 ? 14.397 7.239 -8.286 1.00 90.25 203 LEU A C 1
ATOM 1651 O O . LEU A 1 203 ? 14.231 8.239 -8.994 1.00 90.25 203 LEU A O 1
ATOM 1655 N N . ALA A 1 204 ? 13.385 6.490 -7.830 1.00 91.19 204 ALA A N 1
ATOM 1656 C CA . ALA A 1 204 ? 11.978 6.822 -8.025 1.00 91.19 204 ALA A CA 1
ATOM 1657 C C . ALA A 1 204 ? 11.615 8.094 -7.242 1.00 91.19 204 ALA A C 1
ATOM 1659 O O . ALA A 1 204 ? 11.831 8.177 -6.029 1.00 91.19 204 ALA A O 1
ATOM 1660 N N . ARG A 1 205 ? 11.063 9.099 -7.927 1.00 91.25 205 ARG A N 1
ATOM 1661 C CA . ARG A 1 205 ? 10.671 10.391 -7.342 1.00 91.25 205 ARG A CA 1
ATOM 1662 C C . ARG A 1 205 ? 9.171 10.530 -7.140 1.00 91.25 205 ARG A C 1
ATOM 1664 O O . ARG A 1 205 ? 8.768 11.351 -6.322 1.00 91.25 205 ARG A O 1
ATOM 1671 N N . VAL A 1 206 ? 8.353 9.758 -7.852 1.00 93.06 206 VAL A N 1
ATOM 1672 C CA . VAL A 1 206 ? 6.889 9.800 -7.712 1.00 93.06 206 VAL A CA 1
ATOM 1673 C C . VAL A 1 206 ? 6.436 8.936 -6.536 1.00 93.06 206 VAL A C 1
ATOM 1675 O O . VAL A 1 206 ? 5.587 9.350 -5.747 1.00 93.06 206 VAL A O 1
ATOM 1678 N N . TRP A 1 207 ? 7.047 7.762 -6.363 1.00 95.19 207 TRP A N 1
ATOM 1679 C CA . TRP A 1 207 ? 6.682 6.820 -5.302 1.00 95.19 207 TRP A CA 1
ATOM 1680 C C . TRP A 1 207 ? 6.760 7.381 -3.863 1.00 95.19 207 TRP A C 1
ATOM 1682 O O . TRP A 1 207 ? 5.840 7.119 -3.086 1.00 95.19 207 TRP A O 1
ATOM 1692 N N . PRO A 1 208 ? 7.752 8.216 -3.482 1.00 95.81 208 PRO A N 1
ATOM 1693 C CA . PRO A 1 208 ? 7.773 8.862 -2.167 1.00 95.81 208 PRO A CA 1
ATOM 1694 C C . PRO A 1 208 ? 6.502 9.671 -1.861 1.00 95.81 208 PRO A C 1
ATOM 1696 O O . PRO A 1 208 ? 6.040 9.681 -0.720 1.00 95.81 208 PRO A O 1
ATOM 1699 N N . SER A 1 209 ? 5.895 10.316 -2.866 1.00 96.06 209 SER A N 1
ATOM 1700 C CA . SER A 1 209 ? 4.625 11.035 -2.699 1.00 96.06 209 SER A CA 1
ATOM 1701 C C . SER A 1 209 ? 3.462 10.083 -2.414 1.00 96.06 209 SER A C 1
ATOM 1703 O O . SER A 1 209 ? 2.600 10.410 -1.600 1.00 96.06 209 SER A O 1
ATOM 1705 N N . VAL A 1 210 ? 3.463 8.891 -3.020 1.00 96.62 210 VAL A N 1
ATOM 1706 C CA . VAL A 1 210 ? 2.494 7.825 -2.718 1.00 96.62 210 VAL A CA 1
ATOM 1707 C C . VAL A 1 210 ? 2.674 7.344 -1.277 1.00 96.62 210 VAL A C 1
ATOM 1709 O O . VAL A 1 210 ? 1.696 7.272 -0.533 1.00 96.62 210 VAL A O 1
ATOM 1712 N N . CYS A 1 211 ? 3.913 7.081 -0.846 1.00 97.50 211 CYS A N 1
ATOM 1713 C CA . CYS A 1 211 ? 4.209 6.700 0.537 1.00 97.50 211 CYS A CA 1
ATOM 1714 C C . CYS A 1 211 ? 3.741 7.764 1.536 1.00 97.50 211 CYS A C 1
ATOM 1716 O O . CYS A 1 211 ? 3.103 7.423 2.531 1.00 97.50 211 CYS A O 1
ATOM 1718 N N . LEU A 1 212 ? 4.014 9.044 1.264 1.00 97.56 212 LEU A N 1
ATOM 1719 C CA . LEU A 1 212 ? 3.579 10.152 2.114 1.00 97.56 212 LEU A CA 1
ATOM 1720 C C . LEU A 1 212 ? 2.051 10.241 2.188 1.00 97.56 212 LEU A C 1
ATOM 1722 O O . LEU A 1 212 ? 1.499 10.375 3.279 1.00 97.56 212 LEU A O 1
ATOM 1726 N N . PHE A 1 213 ? 1.366 10.133 1.047 1.00 96.62 213 PHE A N 1
ATOM 1727 C CA . PHE A 1 213 ? -0.094 10.134 0.999 1.00 96.62 213 PHE A CA 1
ATOM 1728 C C . PHE A 1 213 ? -0.687 9.001 1.847 1.00 96.62 213 PHE A C 1
ATOM 1730 O O . PHE A 1 213 ? -1.545 9.253 2.695 1.00 96.62 213 PHE A O 1
ATOM 1737 N N . VAL A 1 214 ? -0.190 7.771 1.673 1.00 97.12 214 VAL A N 1
ATOM 1738 C CA . VAL A 1 214 ? -0.640 6.609 2.453 1.00 97.12 214 VAL A CA 1
ATOM 1739 C C . VAL A 1 214 ? -0.350 6.814 3.934 1.00 97.12 214 VAL A C 1
ATOM 1741 O O . VAL A 1 214 ? -1.255 6.652 4.745 1.00 97.12 214 VAL A O 1
ATOM 1744 N N . PHE A 1 215 ? 0.862 7.232 4.297 1.00 97.69 215 PHE A N 1
ATOM 1745 C CA . PHE A 1 215 ? 1.234 7.498 5.686 1.00 97.69 215 PHE A CA 1
ATOM 1746 C C . PHE A 1 215 ? 0.277 8.488 6.359 1.00 97.69 215 PHE A C 1
ATOM 1748 O O . PHE A 1 215 ? -0.278 8.186 7.415 1.00 97.69 215 PHE A O 1
ATOM 1755 N N . VAL A 1 216 ? 0.031 9.643 5.735 1.00 96.44 216 VAL A N 1
ATOM 1756 C CA . VAL A 1 216 ? -0.867 10.666 6.288 1.00 96.44 216 VAL A CA 1
ATOM 1757 C C . VAL A 1 216 ? -2.293 10.131 6.406 1.00 96.44 216 VAL A C 1
ATOM 1759 O O . VAL A 1 216 ? -2.905 10.260 7.468 1.00 96.44 216 VAL A O 1
ATOM 1762 N N . ASN A 1 217 ? -2.810 9.485 5.357 1.00 94.69 217 ASN A N 1
ATOM 1763 C CA . ASN A 1 217 ? -4.162 8.929 5.363 1.00 94.69 217 ASN A CA 1
ATOM 1764 C C . ASN A 1 217 ? -4.343 7.877 6.472 1.00 94.69 217 ASN A C 1
ATOM 1766 O O . ASN A 1 217 ? -5.329 7.923 7.210 1.00 94.69 217 ASN A O 1
ATOM 1770 N N . GLN A 1 218 ? -3.372 6.974 6.634 1.00 96.00 218 GLN A N 1
ATOM 1771 C CA . GLN A 1 218 ? -3.409 5.934 7.662 1.00 96.00 218 GLN A CA 1
ATOM 1772 C C . GLN A 1 218 ? -3.276 6.502 9.077 1.00 96.00 218 GLN A C 1
ATOM 1774 O O . GLN A 1 218 ? -4.008 6.082 9.970 1.00 96.00 218 GLN A O 1
ATOM 1779 N N . CYS A 1 219 ? -2.416 7.499 9.292 1.00 96.19 219 CYS A N 1
ATOM 1780 C CA . CYS A 1 219 ? -2.286 8.166 10.589 1.00 96.19 219 CYS A CA 1
ATOM 1781 C C . CYS A 1 219 ? -3.576 8.892 10.998 1.00 96.19 219 CYS A C 1
ATOM 1783 O O . CYS A 1 219 ? -4.009 8.777 12.147 1.00 96.19 219 CYS A O 1
ATOM 1785 N N . ILE A 1 220 ? -4.224 9.598 10.065 1.00 94.25 220 ILE A N 1
ATOM 1786 C CA . ILE A 1 220 ? -5.503 10.276 10.325 1.00 94.25 220 ILE A CA 1
ATOM 1787 C C . ILE A 1 220 ? -6.593 9.245 10.643 1.00 94.25 220 ILE A C 1
ATOM 1789 O O . ILE A 1 220 ? -7.274 9.369 11.665 1.00 94.25 220 ILE 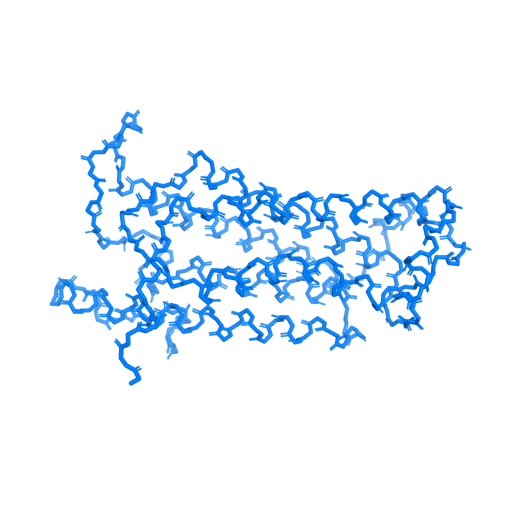A O 1
ATOM 1793 N N . ALA A 1 221 ? -6.732 8.202 9.819 1.00 92.56 221 ALA A N 1
ATOM 1794 C CA . ALA A 1 221 ? -7.717 7.143 10.035 1.00 92.56 221 ALA A CA 1
ATOM 1795 C C . ALA A 1 221 ? -7.493 6.411 11.370 1.00 92.56 221 ALA A C 1
ATOM 1797 O O . ALA A 1 221 ? -8.450 6.163 12.111 1.00 92.56 221 ALA A O 1
ATOM 1798 N N . ALA A 1 222 ? -6.234 6.126 11.716 1.00 94.75 222 ALA A N 1
ATOM 1799 C CA . ALA A 1 222 ? -5.866 5.509 12.984 1.00 94.75 222 ALA A CA 1
ATOM 1800 C C . ALA A 1 222 ? -6.243 6.392 14.172 1.00 94.75 222 ALA A C 1
ATOM 1802 O O . ALA A 1 222 ? -6.804 5.894 15.147 1.00 94.75 222 ALA A O 1
ATOM 1803 N N . LYS A 1 223 ? -5.978 7.702 14.092 1.00 95.12 223 LYS A N 1
ATOM 1804 C CA . LYS A 1 223 ? -6.286 8.638 15.177 1.00 95.12 223 LYS A CA 1
ATOM 1805 C C . LYS A 1 223 ? -7.787 8.779 15.405 1.00 95.12 223 LYS A C 1
ATOM 1807 O O . LYS A 1 223 ? -8.226 8.729 16.551 1.00 95.12 223 LYS A O 1
ATOM 1812 N N . ILE A 1 224 ? -8.569 8.895 14.331 1.00 93.75 224 ILE A N 1
ATOM 1813 C CA . ILE A 1 224 ? -10.037 8.927 14.410 1.00 93.75 224 ILE A CA 1
ATOM 1814 C C . ILE A 1 224 ? -10.555 7.637 15.055 1.00 93.75 224 ILE A C 1
ATOM 1816 O O . ILE A 1 224 ? -11.365 7.689 15.977 1.00 93.75 224 ILE A O 1
ATOM 1820 N N . THR A 1 225 ? -10.046 6.485 14.616 1.00 92.75 225 THR A N 1
ATOM 1821 C CA . THR A 1 225 ? -10.453 5.175 15.142 1.00 92.75 225 THR A CA 1
ATOM 1822 C C . THR A 1 225 ? -10.065 5.009 16.613 1.00 92.75 225 THR A C 1
ATOM 1824 O O . THR A 1 225 ? -10.859 4.519 17.411 1.00 92.75 225 THR A O 1
ATOM 1827 N N . HIS A 1 226 ? -8.867 5.449 16.998 1.00 94.88 226 HIS A N 1
ATOM 1828 C CA . HIS A 1 226 ? -8.394 5.409 18.380 1.00 94.88 226 HIS A CA 1
ATOM 1829 C C . HIS A 1 226 ? -9.252 6.274 19.308 1.00 94.88 226 HIS A C 1
ATOM 1831 O O . HIS A 1 226 ? -9.704 5.787 20.341 1.00 94.88 226 HIS A O 1
ATOM 1837 N N . ASN A 1 227 ? -9.525 7.523 18.918 1.00 94.62 227 ASN A N 1
ATOM 1838 C CA . ASN A 1 227 ? -10.397 8.412 19.687 1.00 94.62 227 ASN A CA 1
ATOM 1839 C C . ASN A 1 227 ? -11.804 7.814 19.816 1.00 94.62 227 ASN A C 1
ATOM 1841 O O . ASN A 1 227 ? -12.370 7.797 20.903 1.00 94.62 227 ASN A O 1
ATOM 1845 N N . TRP A 1 228 ? -12.331 7.238 18.730 1.00 93.75 228 TRP A N 1
ATOM 1846 C CA . TRP A 1 228 ? -13.619 6.553 18.756 1.00 93.75 228 TRP A CA 1
ATOM 1847 C C . TRP A 1 228 ? -13.634 5.382 19.752 1.00 93.75 228 TRP A C 1
ATOM 1849 O O . TRP A 1 228 ? -14.602 5.231 20.493 1.00 93.75 228 TRP A O 1
ATOM 1859 N N . TYR A 1 229 ? -12.565 4.579 19.829 1.00 94.31 229 TYR A N 1
ATOM 1860 C CA . TYR A 1 229 ? -12.449 3.519 20.838 1.00 94.31 229 TYR A CA 1
ATOM 1861 C C . TYR A 1 229 ? -12.443 4.079 22.269 1.00 94.31 229 TYR A C 1
ATOM 1863 O O . TYR A 1 229 ? -13.149 3.548 23.127 1.00 94.31 229 TYR A O 1
ATOM 1871 N N . GLN A 1 230 ? -11.691 5.153 22.523 1.00 94.44 230 GLN A N 1
ATOM 1872 C CA . GLN A 1 230 ? -11.632 5.802 23.838 1.00 94.44 230 GLN A CA 1
ATOM 1873 C C . GLN A 1 230 ? -13.000 6.350 24.263 1.00 94.44 230 GLN A C 1
ATOM 1875 O O . GLN A 1 230 ? -13.454 6.080 25.370 1.00 94.44 230 GLN A O 1
ATOM 1880 N N . GLU A 1 231 ? -13.693 7.055 23.369 1.00 94.62 231 GLU A N 1
ATOM 1881 C CA . GLU A 1 231 ? -15.034 7.594 23.625 1.00 94.62 231 GLU A CA 1
ATOM 1882 C C . GLU A 1 231 ? -16.073 6.484 23.825 1.00 94.62 231 GLU A C 1
ATOM 1884 O O . GLU A 1 231 ? -16.963 6.600 24.668 1.00 94.62 231 GLU A O 1
ATOM 1889 N N . LYS A 1 232 ? -15.976 5.397 23.048 1.00 92.94 232 LYS A N 1
ATOM 1890 C CA . LYS A 1 232 ? -16.972 4.322 23.058 1.00 92.94 232 LYS A CA 1
ATOM 1891 C C . LYS A 1 232 ? -16.854 3.404 24.271 1.00 92.94 232 LYS A C 1
ATOM 1893 O O . LYS A 1 232 ? -17.884 2.941 24.762 1.00 92.94 232 LYS A O 1
ATOM 1898 N N . PHE A 1 233 ? -15.631 3.093 24.694 1.00 93.81 233 PHE A N 1
ATOM 1899 C CA . PHE A 1 233 ? -15.366 2.089 25.727 1.00 93.81 233 PHE A CA 1
ATOM 1900 C C . PHE A 1 233 ? -14.854 2.676 27.047 1.00 93.81 233 PHE A C 1
ATOM 1902 O O . PHE A 1 233 ? -14.831 1.948 28.039 1.00 93.81 233 PHE A O 1
ATOM 1909 N N . GLY A 1 234 ? -14.490 3.963 27.085 1.00 93.56 234 GLY A N 1
ATOM 1910 C CA . GLY A 1 234 ? -14.052 4.652 28.299 1.00 93.56 234 GLY A CA 1
ATOM 1911 C C . GLY A 1 234 ? -12.950 3.882 29.026 1.00 93.56 234 GLY A C 1
ATOM 1912 O O . GLY A 1 234 ? -11.978 3.447 28.408 1.00 93.56 234 GLY A O 1
ATOM 1913 N N . ASP A 1 235 ? -13.153 3.645 30.321 1.00 92.94 235 ASP A N 1
ATOM 1914 C CA . ASP A 1 235 ? -12.194 2.968 31.205 1.00 92.94 235 ASP A CA 1
ATOM 1915 C C . ASP A 1 235 ? -11.924 1.499 30.836 1.00 92.94 235 ASP A C 1
ATOM 1917 O O . ASP A 1 235 ? -10.916 0.932 31.253 1.00 92.94 235 ASP A O 1
ATOM 1921 N N . MET A 1 236 ? -12.786 0.866 30.028 1.00 93.00 236 MET A N 1
ATOM 1922 C CA . MET A 1 236 ? -12.528 -0.490 29.520 1.00 93.00 236 MET A CA 1
ATOM 1923 C C . MET A 1 236 ? -11.473 -0.506 28.406 1.00 93.00 236 MET A C 1
ATOM 1925 O O . MET A 1 236 ? -10.941 -1.570 28.078 1.00 93.00 236 MET A O 1
ATOM 1929 N N . TYR A 1 237 ? -11.186 0.641 27.781 1.00 94.56 237 TYR A N 1
ATOM 1930 C CA . TYR A 1 237 ? -10.201 0.722 26.711 1.00 94.56 237 TYR A CA 1
ATOM 1931 C C . TYR A 1 237 ? -8.768 0.779 27.266 1.00 94.56 237 TYR A C 1
ATOM 1933 O O . TYR A 1 237 ? -8.477 1.637 28.099 1.00 94.56 237 TYR A O 1
ATOM 1941 N N . PRO A 1 238 ? -7.824 -0.059 26.790 1.00 92.88 238 PRO A N 1
ATOM 1942 C CA . PRO A 1 238 ? -6.473 -0.069 27.349 1.00 92.88 238 PRO A CA 1
ATOM 1943 C C . PRO A 1 238 ? -5.715 1.246 27.108 1.00 92.88 238 PRO A C 1
ATOM 1945 O O . PRO A 1 238 ? -5.337 1.568 25.979 1.00 92.88 238 PRO A O 1
ATOM 1948 N N . ALA A 1 239 ? -5.447 1.989 28.186 1.00 91.19 239 ALA A N 1
ATOM 1949 C CA . ALA A 1 239 ? -4.850 3.330 28.143 1.00 91.19 239 ALA A CA 1
ATOM 1950 C C . ALA A 1 239 ? -3.409 3.367 27.593 1.00 91.19 239 ALA A C 1
ATOM 1952 O O . ALA A 1 239 ? -2.939 4.399 27.104 1.00 91.19 239 ALA A O 1
ATOM 1953 N N . HIS A 1 240 ? -2.688 2.242 27.645 1.00 91.38 240 HIS A N 1
ATOM 1954 C CA . HIS A 1 240 ? -1.334 2.142 27.098 1.00 91.38 240 HIS A CA 1
ATOM 1955 C C . HIS A 1 240 ? -1.309 2.024 25.569 1.00 91.38 240 HIS A C 1
ATOM 1957 O O . HIS A 1 240 ? -0.259 2.267 24.971 1.00 91.38 240 HIS A O 1
ATOM 1963 N N . ARG A 1 241 ? -2.435 1.683 24.921 1.00 93.38 241 ARG A N 1
ATOM 1964 C CA . ARG A 1 241 ? -2.487 1.554 23.460 1.00 93.38 241 ARG A CA 1
ATOM 1965 C C . ARG A 1 241 ? -2.210 2.881 22.774 1.00 93.38 241 ARG A C 1
ATOM 1967 O O . ARG A 1 241 ? -2.557 3.961 23.258 1.00 93.38 241 ARG A O 1
ATOM 1974 N N . ARG A 1 242 ? -1.608 2.777 21.597 1.00 94.25 242 ARG A N 1
ATOM 1975 C CA . ARG A 1 242 ? -1.389 3.893 20.672 1.00 94.25 242 ARG A CA 1
ATOM 1976 C C . ARG A 1 242 ? -2.220 3.714 19.407 1.00 94.25 242 ARG A C 1
ATOM 1978 O O . ARG A 1 242 ? -2.836 2.662 19.216 1.00 94.25 242 ARG A O 1
ATOM 1985 N N . ALA A 1 243 ? -2.344 4.738 18.578 1.00 93.56 243 ALA A N 1
ATOM 1986 C CA . ALA A 1 243 ? -3.184 4.679 17.390 1.00 93.56 243 ALA A CA 1
ATOM 1987 C C . ALA A 1 243 ? -2.614 3.691 16.359 1.00 93.56 243 ALA A C 1
ATOM 1989 O O . ALA A 1 243 ? -3.339 2.788 15.926 1.00 93.56 243 ALA A O 1
ATOM 1990 N N . ILE A 1 244 ? -1.328 3.819 16.014 1.00 92.75 244 ILE A N 1
ATOM 1991 C CA . ILE A 1 244 ? -0.685 3.084 14.909 1.00 92.75 244 ILE A CA 1
ATOM 1992 C C . ILE A 1 244 ? 0.787 2.723 15.173 1.00 92.75 244 ILE A C 1
ATOM 1994 O O . ILE A 1 244 ? 1.183 1.609 14.837 1.00 92.75 244 ILE A O 1
ATOM 1998 N N . PHE A 1 245 ? 1.588 3.597 15.791 1.00 88.75 245 PHE A N 1
ATOM 1999 C CA . PHE A 1 245 ? 3.004 3.364 16.088 1.00 88.75 245 PHE A CA 1
ATOM 2000 C C . PHE A 1 245 ? 3.190 3.025 17.571 1.00 88.75 245 PHE A C 1
ATOM 2002 O O . PHE A 1 245 ? 2.931 3.879 18.430 1.00 88.75 245 PHE A O 1
ATOM 2009 N N . PRO A 1 246 ? 3.673 1.810 17.900 1.00 82.25 246 PRO A N 1
ATOM 2010 C CA . PRO A 1 246 ? 3.924 1.423 19.281 1.00 82.25 246 PRO A CA 1
ATOM 2011 C C . PRO A 1 246 ? 4.800 2.457 19.992 1.00 82.25 246 PRO A C 1
ATOM 2013 O O . PRO A 1 246 ? 5.794 2.922 19.439 1.00 82.25 246 PRO A O 1
ATOM 2016 N N . TYR A 1 247 ? 4.416 2.814 21.218 1.00 79.25 247 TYR A N 1
ATOM 2017 C CA . TYR A 1 247 ? 5.144 3.739 22.100 1.00 79.25 247 TYR A CA 1
ATOM 2018 C C . TYR A 1 247 ? 5.290 5.194 21.615 1.00 79.25 247 TYR A C 1
ATOM 2020 O O . TYR A 1 247 ? 5.818 6.009 22.367 1.00 79.25 247 TYR A O 1
ATOM 2028 N N . LEU A 1 248 ? 4.791 5.552 20.425 1.00 80.75 248 LEU A N 1
ATOM 2029 C CA . LEU A 1 248 ? 4.919 6.902 19.861 1.00 80.75 248 LEU A CA 1
ATOM 2030 C C . LEU A 1 248 ? 3.566 7.561 19.578 1.00 80.75 248 LEU A C 1
ATOM 2032 O O . LEU A 1 248 ? 3.278 8.611 20.151 1.00 80.75 248 LEU A O 1
ATOM 2036 N N . PHE A 1 249 ? 2.744 6.965 18.707 1.00 69.50 249 PHE A N 1
ATOM 2037 C CA . PHE A 1 249 ? 1.542 7.609 18.161 1.00 69.50 249 PHE A CA 1
ATOM 2038 C C . PHE A 1 249 ? 0.372 6.649 17.986 1.00 69.50 249 PHE A C 1
ATOM 2040 O O . PHE A 1 249 ? 0.487 5.644 17.249 1.00 69.50 249 PHE A O 1
#